Protein AF-A0A8J8FN90-F1 (afdb_monomer_lite)

Sequence (187 aa):
MKQVISSLKICWDVHDNWTELLAGTRLVLDLMSEERRDNIDRTNLLRLTLVSASQMTEVMFFKQLNNCAEKHSQPVKSLLAYDLEKRISFNDARKKWPEILTGKAFDLGAEPFQSMTKLSALRNEAVHHSAKCPKSDLGESALYTSIESSRAIYEHFNPDGWKSSQYRKFVKKYNAKSSTLLRKIEN

Radius of gyration: 18.66 Å; chains: 1; bounding box: 42×29×71 Å

Secondary structure (DSSP, 8-state):
---------------SHHHHHHHHHHHHHHHHHS---S---HHHHHHHHHHHHHHHHHHHHHHHHHHHHTTS-HHHHHHHHHHHHTT--HHHHHHHHHHHHHS----TTSTTHHHHHHHHHHHHHHHSTTPPPPSS--HHHHHHHHHHHHHHHHHHH-TTTGGG-THHHHHHHS--S----GGGS--

Foldseek 3Di:
DDDDDDDDPPDPPDPDPLLVLLQVLLVLVVVLVDPDPDPDPNLLSLLSLLQSLLVSLVVLQVVLLQVLQVPDDPVSVVVVVVCVVVVPDSVRCLQPRLCVRQVDHDPCVDPPNVLSVVSVVSNVLSPDPPRDRDPDPCNLQSSLSSVRSSQSSNVSSDVVGPVPDPCVVSCVVRPRPDNHRSVPDDD

Structure (mmCIF, N/CA/C/O backbone):
data_AF-A0A8J8FN90-F1
#
_entry.id   AF-A0A8J8FN90-F1
#
loop_
_atom_site.group_PDB
_atom_site.id
_atom_site.type_symbol
_atom_site.label_atom_id
_atom_site.label_alt_id
_atom_site.label_comp_id
_atom_site.label_asym_id
_atom_site.label_entity_id
_atom_site.label_seq_id
_atom_site.pdbx_PDB_ins_code
_atom_site.Cartn_x
_atom_site.Cartn_y
_atom_site.Cartn_z
_atom_site.occupancy
_atom_site.B_iso_or_equiv
_atom_site.auth_seq_id
_atom_site.auth_comp_id
_atom_site.auth_asym_id
_atom_site.auth_atom_id
_atom_site.pdbx_PDB_model_num
ATOM 1 N N . MET A 1 1 ? -18.550 14.585 -49.476 1.00 40.09 1 MET A N 1
ATOM 2 C CA . MET A 1 1 ? -17.532 14.340 -48.428 1.00 40.09 1 MET A CA 1
ATOM 3 C C . MET A 1 1 ? -18.245 14.048 -47.119 1.00 40.09 1 MET A C 1
ATOM 5 O O . MET A 1 1 ? -19.032 14.879 -46.692 1.00 40.09 1 MET A O 1
ATOM 9 N N . LYS A 1 2 ? -18.040 12.868 -46.518 1.00 40.66 2 LYS A N 1
ATOM 10 C CA . LYS A 1 2 ? -18.560 12.559 -45.176 1.00 40.66 2 LYS A CA 1
ATOM 11 C C . LYS A 1 2 ? -17.585 13.122 -44.147 1.00 40.66 2 LYS A C 1
ATOM 13 O O . LYS A 1 2 ? -16.430 12.709 -44.114 1.00 40.66 2 LYS A O 1
ATOM 18 N N . GLN A 1 3 ? -18.044 14.074 -43.348 1.00 39.56 3 GLN A N 1
ATOM 19 C CA . GLN A 1 3 ? -17.271 14.631 -42.248 1.00 39.56 3 GLN A CA 1
ATOM 20 C C . GLN A 1 3 ? -17.234 13.584 -41.127 1.00 39.56 3 GLN A C 1
ATOM 22 O O . GLN A 1 3 ? -18.264 13.257 -40.539 1.00 39.56 3 GLN A O 1
ATOM 27 N N . VAL A 1 4 ? -16.065 12.991 -40.887 1.00 42.69 4 VAL A N 1
ATOM 28 C CA . VAL A 1 4 ? -15.857 12.070 -39.765 1.00 42.69 4 VAL A CA 1
ATOM 29 C C . VAL A 1 4 ? -15.616 12.920 -38.525 1.00 42.69 4 VAL A C 1
ATOM 31 O O . VAL A 1 4 ? -14.551 13.510 -38.365 1.00 42.69 4 VAL A O 1
ATOM 34 N N . ILE A 1 5 ? -16.623 13.015 -37.659 1.00 49.56 5 ILE A N 1
ATOM 35 C CA . ILE A 1 5 ? -16.493 13.655 -36.350 1.00 49.56 5 ILE A CA 1
ATOM 36 C C . ILE A 1 5 ? -16.012 12.580 -35.376 1.00 49.56 5 ILE A C 1
ATOM 38 O O . ILE A 1 5 ? -16.793 11.751 -34.916 1.00 49.56 5 ILE A O 1
ATOM 42 N N . SER A 1 6 ? -14.713 12.572 -35.082 1.00 46.38 6 SER A N 1
ATOM 43 C CA . SER A 1 6 ? -14.163 11.780 -33.981 1.00 46.38 6 SER A CA 1
ATOM 44 C C . SER A 1 6 ? -14.185 12.628 -32.714 1.00 46.38 6 SER A C 1
ATOM 46 O O . SER A 1 6 ? -13.358 13.522 -32.543 1.00 46.38 6 SER A O 1
ATOM 48 N N . SER A 1 7 ? -15.139 12.372 -31.821 1.00 43.94 7 SER A N 1
ATOM 49 C CA . SER A 1 7 ? -15.149 12.985 -30.494 1.00 43.94 7 SER A CA 1
ATOM 50 C C . SER A 1 7 ? -14.225 12.202 -29.558 1.00 43.94 7 SER A C 1
ATOM 52 O O . SER A 1 7 ? -14.563 11.099 -29.123 1.00 43.94 7 SER A O 1
ATOM 54 N N . LEU A 1 8 ? -13.066 12.771 -29.223 1.00 37.03 8 LEU A N 1
ATOM 55 C CA . LEU A 1 8 ? -12.192 12.240 -28.180 1.00 37.03 8 LEU A CA 1
ATOM 56 C C . LEU A 1 8 ? -12.769 12.628 -26.810 1.00 37.03 8 LEU A C 1
ATOM 58 O O . LEU A 1 8 ? -12.633 13.765 -26.363 1.00 37.03 8 LEU A O 1
ATOM 62 N N . LYS A 1 9 ? -13.441 11.692 -26.139 1.00 38.78 9 LYS A N 1
ATOM 63 C CA . LYS A 1 9 ? -13.955 11.904 -24.781 1.00 38.78 9 LYS A CA 1
ATOM 64 C C . LYS A 1 9 ? -12.862 11.529 -23.775 1.00 38.78 9 LYS A C 1
ATOM 66 O O . LYS A 1 9 ? -12.783 10.383 -23.339 1.00 38.78 9 LYS A O 1
ATOM 71 N N . ILE A 1 10 ? -11.995 12.482 -23.430 1.00 44.34 10 ILE A N 1
ATOM 72 C CA . ILE A 1 10 ? -11.054 12.322 -22.311 1.00 44.34 10 ILE A CA 1
ATOM 73 C C . ILE A 1 10 ? -11.879 12.409 -21.024 1.00 44.34 10 ILE A C 1
ATOM 75 O O . ILE A 1 10 ? -12.236 13.492 -20.572 1.00 44.34 10 ILE A O 1
ATOM 79 N N . CYS A 1 11 ? -12.248 11.256 -20.472 1.00 45.00 11 CYS A N 1
ATOM 80 C CA . CYS A 1 11 ? -12.903 11.173 -19.174 1.00 45.00 11 CYS A CA 1
ATOM 81 C C . CYS A 1 11 ? -11.853 10.766 -18.143 1.00 45.00 11 CYS A C 1
ATOM 83 O O . CYS A 1 11 ? -11.338 9.645 -18.187 1.00 45.00 11 CYS A O 1
ATOM 85 N N . TRP A 1 12 ? -11.540 11.669 -17.218 1.00 48.31 12 TRP A N 1
ATOM 86 C CA . TRP A 1 12 ? -10.781 11.336 -16.020 1.00 48.31 12 TRP A CA 1
ATOM 87 C C . TRP A 1 12 ? -11.696 10.508 -15.113 1.00 48.31 12 TRP A C 1
ATOM 89 O O . TRP A 1 12 ? -12.446 11.041 -14.306 1.00 48.31 12 TRP A O 1
ATOM 99 N N . ASP A 1 13 ? -11.699 9.188 -15.299 1.00 59.44 13 ASP A N 1
ATOM 100 C CA . ASP A 1 13 ? -12.324 8.240 -14.366 1.00 59.44 13 ASP A CA 1
ATOM 101 C C . ASP A 1 13 ? -11.374 8.114 -13.158 1.00 59.44 13 ASP A C 1
ATOM 103 O O . ASP A 1 13 ? -10.719 7.096 -12.965 1.00 59.44 13 ASP A O 1
ATOM 107 N N . VAL A 1 14 ? -11.186 9.215 -12.423 1.00 61.31 14 VAL A N 1
ATOM 108 C CA . VAL A 1 14 ? -10.405 9.276 -11.182 1.00 61.31 14 VAL A CA 1
ATOM 109 C C . VAL A 1 14 ? -11.414 9.342 -10.049 1.00 61.31 14 VAL A C 1
ATOM 111 O O . VAL A 1 14 ? -12.188 10.289 -9.945 1.00 61.31 14 VAL A O 1
ATOM 114 N N . HIS A 1 15 ? -11.459 8.288 -9.241 1.00 75.69 15 HIS A N 1
ATOM 115 C CA . HIS A 1 15 ? -12.395 8.184 -8.128 1.00 75.69 15 HIS A CA 1
ATOM 116 C C . HIS A 1 15 ? -11.840 8.841 -6.858 1.00 75.69 15 HIS A C 1
ATOM 118 O O . HIS A 1 15 ? -12.572 9.490 -6.118 1.00 75.69 15 HIS A O 1
ATOM 124 N N . ASP A 1 16 ? -10.547 8.655 -6.605 1.00 90.31 16 ASP A N 1
ATOM 125 C CA . ASP A 1 16 ? -9.801 9.224 -5.486 1.00 90.31 16 ASP A CA 1
ATOM 126 C C . ASP A 1 16 ? -8.284 9.218 -5.754 1.00 90.31 16 ASP A C 1
ATOM 128 O O . ASP A 1 16 ? -7.811 8.664 -6.753 1.00 90.31 16 ASP A O 1
ATOM 132 N N . ASN A 1 17 ? -7.519 9.757 -4.801 1.00 93.06 17 ASN A N 1
ATOM 133 C CA . ASN A 1 17 ? -6.054 9.804 -4.839 1.00 93.06 17 ASN A CA 1
ATOM 134 C C . ASN A 1 17 ? -5.410 8.420 -5.046 1.00 93.06 17 ASN A C 1
ATOM 136 O O . ASN A 1 17 ? -4.346 8.317 -5.651 1.00 93.06 17 ASN A O 1
ATOM 140 N N . TRP A 1 18 ? -6.027 7.338 -4.554 1.00 96.19 18 TRP A N 1
ATOM 141 C CA . TRP A 1 18 ? -5.492 5.991 -4.753 1.00 96.19 18 TRP A CA 1
ATOM 142 C C . TRP A 1 18 ? -5.612 5.556 -6.216 1.00 96.19 18 TRP A C 1
ATOM 144 O O . TRP A 1 18 ? -4.654 5.047 -6.796 1.00 96.19 18 TRP A O 1
ATOM 154 N N . THR A 1 19 ? -6.771 5.787 -6.838 1.00 94.75 19 THR A N 1
ATOM 155 C CA . THR A 1 19 ? -6.985 5.484 -8.261 1.00 94.75 19 THR A CA 1
ATOM 156 C C . THR A 1 19 ? -6.157 6.369 -9.187 1.00 94.75 19 THR A C 1
ATOM 158 O O . THR A 1 19 ? -5.728 5.898 -10.239 1.00 94.75 19 THR A O 1
ATOM 161 N N . GLU A 1 20 ? -5.884 7.611 -8.784 1.00 94.06 20 GLU A N 1
ATOM 162 C CA . GLU A 1 20 ? -4.969 8.504 -9.495 1.00 94.06 20 GLU A CA 1
ATOM 163 C C . GLU A 1 20 ? -3.541 7.955 -9.478 1.00 94.06 20 GLU A C 1
ATOM 165 O O . GLU A 1 20 ? -2.928 7.802 -10.534 1.00 94.06 20 GLU A O 1
ATOM 170 N N . LEU A 1 21 ? -3.042 7.561 -8.302 1.00 95.94 21 LEU A N 1
ATOM 171 C CA . LEU A 1 21 ? -1.725 6.943 -8.175 1.00 95.94 21 LEU A CA 1
ATOM 172 C C . LEU A 1 21 ? -1.635 5.622 -8.949 1.00 95.94 21 LEU A C 1
ATOM 174 O O . LEU A 1 21 ? -0.612 5.359 -9.576 1.00 95.94 21 LEU A O 1
ATOM 178 N N . LEU A 1 22 ? -2.697 4.811 -8.958 1.00 96.75 22 LEU A N 1
ATOM 179 C CA . LEU A 1 22 ? -2.766 3.582 -9.752 1.00 96.75 22 LEU A CA 1
ATOM 180 C C . LEU A 1 22 ? -2.608 3.874 -11.253 1.00 96.75 22 LEU A C 1
ATOM 182 O O . LEU A 1 22 ? -1.751 3.286 -11.915 1.00 96.75 22 LEU A O 1
ATOM 186 N N . ALA A 1 23 ? -3.423 4.784 -11.790 1.00 95.19 23 ALA A N 1
ATOM 187 C CA . ALA A 1 23 ? -3.383 5.150 -13.203 1.00 95.19 23 ALA A CA 1
ATOM 188 C C . ALA A 1 23 ? -2.049 5.814 -13.583 1.00 95.19 23 ALA A C 1
ATOM 190 O O . ALA A 1 23 ? -1.465 5.476 -14.612 1.00 95.19 23 ALA A O 1
ATOM 191 N N . GLY A 1 24 ? -1.542 6.710 -12.732 1.00 94.31 24 GLY A N 1
ATOM 192 C CA . GLY A 1 24 ? -0.263 7.392 -12.917 1.00 94.31 24 GLY A CA 1
ATOM 193 C C . GLY A 1 24 ? 0.922 6.428 -12.905 1.00 94.31 24 GLY A C 1
ATOM 194 O O . GLY A 1 24 ? 1.765 6.484 -13.795 1.00 94.31 24 GLY A O 1
ATOM 195 N N . THR A 1 25 ? 0.959 5.485 -11.961 1.00 95.88 25 THR A N 1
ATOM 196 C CA . THR A 1 25 ? 2.033 4.478 -11.884 1.00 95.88 25 THR A CA 1
ATOM 197 C C . THR A 1 25 ? 2.038 3.578 -13.121 1.00 95.88 25 THR A C 1
ATOM 199 O O . THR A 1 25 ? 3.097 3.308 -13.684 1.00 95.88 25 THR A O 1
ATOM 202 N N . ARG A 1 26 ? 0.859 3.156 -13.599 1.00 95.19 26 ARG A N 1
ATOM 203 C CA . ARG A 1 26 ? 0.723 2.392 -14.850 1.00 95.19 26 ARG A CA 1
ATOM 204 C C . ARG A 1 26 ? 1.235 3.181 -16.059 1.00 95.19 26 ARG A C 1
ATOM 206 O O . ARG A 1 26 ? 1.993 2.632 -16.852 1.00 95.19 26 ARG A O 1
ATOM 213 N N . LEU A 1 27 ? 0.875 4.464 -16.164 1.00 92.94 27 LEU A N 1
ATOM 214 C CA . LEU A 1 27 ? 1.351 5.348 -17.232 1.00 92.94 27 LEU A CA 1
ATOM 215 C C . LEU A 1 27 ? 2.881 5.459 -17.237 1.00 92.94 27 LEU A C 1
ATOM 217 O O . LEU A 1 27 ? 3.489 5.323 -18.293 1.00 92.94 27 LEU A O 1
ATOM 221 N N . VAL A 1 28 ? 3.508 5.661 -16.074 1.00 92.25 28 VAL A N 1
ATOM 222 C CA . VAL A 1 28 ? 4.976 5.722 -15.953 1.00 92.25 28 VAL A CA 1
ATOM 223 C C . VAL A 1 28 ? 5.621 4.427 -16.450 1.00 92.25 28 VAL A C 1
ATOM 225 O O . VAL A 1 28 ? 6.589 4.478 -17.206 1.00 92.25 28 VAL A O 1
ATOM 228 N N . LEU A 1 29 ? 5.062 3.271 -16.087 1.00 91.56 29 LEU A N 1
ATOM 229 C CA . LEU A 1 29 ? 5.566 1.979 -16.550 1.00 91.56 29 LEU A CA 1
ATOM 230 C C . LEU A 1 29 ? 5.396 1.773 -18.056 1.00 91.56 29 LEU A C 1
ATOM 232 O O . LEU A 1 29 ? 6.272 1.205 -18.704 1.00 91.56 29 LEU A O 1
ATOM 236 N N . ASP A 1 30 ? 4.288 2.236 -18.631 1.00 90.12 30 ASP A N 1
ATOM 237 C CA . ASP A 1 30 ? 4.090 2.163 -20.077 1.00 90.12 30 ASP A CA 1
ATOM 238 C C . ASP A 1 30 ? 5.081 3.073 -20.816 1.00 90.12 30 ASP A C 1
ATOM 240 O O . ASP A 1 30 ? 5.734 2.608 -21.751 1.00 90.12 30 ASP A O 1
ATOM 244 N N . LEU A 1 31 ? 5.327 4.291 -20.317 1.00 87.12 31 LEU A N 1
ATOM 245 C CA . LEU A 1 31 ? 6.371 5.187 -20.836 1.00 87.12 31 LEU A CA 1
ATOM 246 C C . LEU A 1 31 ? 7.774 4.568 -20.755 1.00 87.12 31 LEU A C 1
ATOM 248 O O . LEU A 1 31 ? 8.568 4.745 -21.671 1.00 87.12 31 LEU A O 1
ATOM 252 N N . MET A 1 32 ? 8.081 3.813 -19.695 1.00 84.06 32 MET A N 1
ATOM 253 C CA . MET A 1 32 ? 9.353 3.085 -19.581 1.00 84.06 32 MET A CA 1
ATOM 254 C C . MET A 1 32 ? 9.499 1.961 -20.611 1.00 84.06 32 MET A C 1
ATOM 256 O O . MET A 1 32 ? 10.630 1.592 -20.942 1.00 84.06 32 MET A O 1
ATOM 260 N N . SER A 1 33 ? 8.385 1.380 -21.064 1.00 79.62 33 SER A N 1
ATOM 261 C CA . SER A 1 33 ? 8.363 0.281 -22.034 1.00 79.62 33 SER A CA 1
ATOM 262 C C . SER A 1 33 ? 8.387 0.750 -23.491 1.00 79.62 33 SER A C 1
ATOM 264 O O . SER A 1 33 ? 8.816 -0.005 -24.360 1.00 79.62 33 SER A O 1
ATOM 266 N N . GLU A 1 34 ? 7.971 1.989 -23.765 1.00 77.62 34 GLU A N 1
ATOM 267 C CA . GLU A 1 34 ? 8.049 2.577 -25.101 1.00 77.62 34 GLU A CA 1
ATOM 268 C C . GLU A 1 34 ? 9.509 2.911 -25.462 1.00 77.62 34 GLU A C 1
ATOM 270 O O . GLU A 1 34 ? 10.189 3.651 -24.757 1.00 77.62 34 GLU A O 1
ATOM 275 N N . GLU A 1 35 ? 10.001 2.407 -26.599 1.00 57.69 35 GLU A N 1
ATOM 276 C CA . GLU A 1 35 ? 11.351 2.681 -27.131 1.00 57.69 35 GLU A CA 1
ATOM 277 C C . GLU A 1 35 ? 11.515 4.118 -27.685 1.00 57.69 35 GLU A C 1
ATOM 279 O O . GLU A 1 35 ? 12.197 4.347 -28.690 1.00 57.69 35 GLU A O 1
ATOM 284 N N . ARG A 1 36 ? 10.858 5.122 -27.092 1.00 55.12 36 ARG A N 1
ATOM 285 C CA . ARG A 1 36 ? 10.936 6.497 -27.601 1.00 55.12 36 ARG A CA 1
ATOM 286 C C . ARG A 1 36 ? 12.268 7.147 -27.235 1.00 55.12 36 ARG A C 1
ATOM 288 O O . ARG A 1 36 ? 12.713 7.119 -26.095 1.00 55.12 36 ARG A O 1
ATOM 295 N N . ARG A 1 37 ? 12.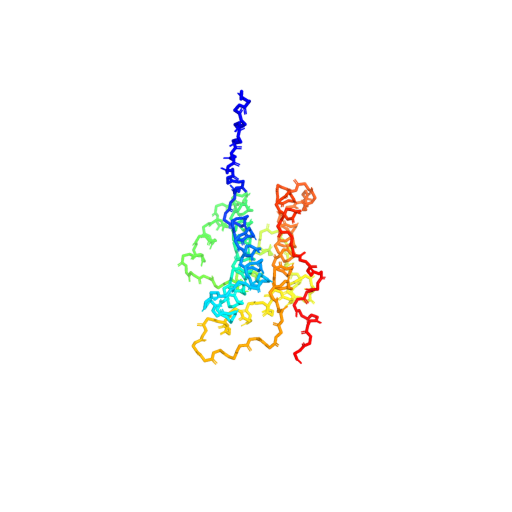871 7.764 -28.255 1.00 46.56 37 ARG A N 1
ATOM 296 C CA . ARG A 1 37 ? 14.215 8.369 -28.320 1.00 46.56 37 ARG A CA 1
ATOM 297 C C . ARG A 1 37 ? 14.417 9.643 -27.479 1.00 46.56 37 ARG A C 1
ATOM 299 O O . ARG A 1 37 ? 15.359 10.380 -27.753 1.00 46.56 37 ARG A O 1
ATOM 306 N N . ASP A 1 38 ? 13.576 9.909 -26.484 1.00 53.34 38 ASP A N 1
ATOM 307 C CA . ASP A 1 38 ? 13.701 11.102 -25.645 1.00 53.34 38 ASP A CA 1
ATOM 308 C C . ASP A 1 38 ? 14.387 10.763 -24.316 1.00 53.34 38 ASP A C 1
ATOM 310 O O . ASP A 1 38 ? 14.086 9.758 -23.680 1.00 53.34 38 ASP A O 1
ATOM 314 N N . ASN A 1 39 ? 15.325 11.627 -23.917 1.00 57.22 39 ASN A N 1
ATOM 315 C CA . ASN A 1 39 ? 16.309 11.514 -22.826 1.00 57.22 39 ASN A CA 1
ATOM 316 C C . ASN A 1 39 ? 15.759 11.312 -21.393 1.00 57.22 39 ASN A C 1
ATOM 318 O O . ASN A 1 39 ? 16.447 11.639 -20.423 1.00 57.22 39 ASN A O 1
ATOM 322 N N . ILE A 1 40 ? 14.533 10.823 -21.200 1.00 66.69 40 ILE A N 1
ATOM 323 C CA . ILE A 1 40 ? 14.038 10.545 -19.853 1.00 66.69 40 ILE A CA 1
ATOM 324 C C . ILE A 1 40 ? 14.757 9.304 -19.323 1.00 66.69 40 ILE A C 1
ATOM 326 O O . ILE A 1 40 ? 14.539 8.183 -19.778 1.00 66.69 40 ILE A O 1
ATOM 330 N N . ASP A 1 41 ? 15.625 9.520 -18.337 1.00 78.38 41 ASP A N 1
ATOM 331 C CA . ASP A 1 41 ? 16.373 8.455 -17.681 1.00 78.38 41 ASP A CA 1
ATOM 332 C C . ASP A 1 41 ? 15.410 7.413 -17.086 1.00 78.38 41 ASP A C 1
ATOM 334 O O . ASP A 1 41 ? 14.639 7.703 -16.162 1.00 78.38 41 ASP A O 1
ATOM 338 N N . ARG A 1 42 ? 15.476 6.179 -17.604 1.00 79.94 42 ARG A N 1
ATOM 339 C CA . ARG A 1 42 ? 14.701 5.023 -17.117 1.00 79.94 42 ARG A CA 1
ATOM 340 C C . ARG A 1 42 ? 14.864 4.820 -15.612 1.00 79.94 42 ARG A C 1
ATOM 342 O O . ARG A 1 42 ? 13.922 4.388 -14.953 1.00 79.94 42 ARG A O 1
ATOM 349 N N . THR A 1 43 ? 16.016 5.187 -15.056 1.00 81.75 43 THR A N 1
ATOM 350 C CA . THR A 1 43 ? 16.280 5.171 -13.614 1.00 81.75 43 THR A CA 1
ATOM 351 C C . THR A 1 43 ? 15.329 6.090 -12.859 1.00 81.75 43 THR A C 1
ATOM 353 O O . THR A 1 43 ? 14.777 5.699 -11.832 1.00 81.75 43 THR A O 1
ATOM 356 N N . ASN A 1 44 ? 15.100 7.305 -13.360 1.00 85.44 44 ASN A N 1
ATOM 357 C CA . ASN A 1 44 ? 14.210 8.269 -12.717 1.00 85.44 44 ASN A CA 1
ATOM 358 C C . ASN A 1 44 ? 12.748 7.827 -12.811 1.00 85.44 44 ASN A C 1
ATOM 360 O O . ASN A 1 44 ? 12.015 7.952 -11.832 1.00 85.44 44 ASN A O 1
ATOM 364 N N . LEU A 1 45 ? 12.341 7.240 -13.941 1.00 88.19 45 LEU A N 1
ATOM 365 C CA . LEU A 1 45 ? 11.002 6.661 -14.087 1.00 88.19 45 LEU A CA 1
ATOM 366 C C . LEU A 1 45 ? 10.791 5.456 -13.159 1.00 88.19 45 LEU A C 1
ATOM 368 O O . LEU A 1 45 ? 9.736 5.336 -12.533 1.00 88.19 45 LEU A O 1
ATOM 372 N N . LEU A 1 46 ? 11.803 4.601 -12.989 1.00 88.75 46 LEU A N 1
ATOM 373 C CA . LEU A 1 46 ? 11.739 3.490 -12.042 1.00 88.75 46 LEU A CA 1
ATOM 374 C C . LEU A 1 46 ? 11.657 3.989 -10.593 1.00 88.75 46 LEU A C 1
ATOM 376 O O . LEU A 1 46 ? 10.835 3.498 -9.820 1.00 88.75 46 LEU A O 1
ATOM 380 N N . ARG A 1 47 ? 12.458 4.996 -10.220 1.00 89.19 47 ARG A N 1
ATOM 381 C CA . ARG A 1 47 ? 12.378 5.636 -8.896 1.00 89.19 47 ARG A CA 1
ATOM 382 C C . ARG A 1 47 ? 10.991 6.222 -8.646 1.00 89.19 47 ARG A C 1
ATOM 384 O O . ARG A 1 47 ? 10.414 5.963 -7.593 1.00 89.19 47 ARG A O 1
ATOM 391 N N . LEU A 1 48 ? 10.438 6.944 -9.622 1.00 91.94 48 LEU A N 1
ATOM 392 C CA . LEU A 1 48 ? 9.082 7.483 -9.545 1.00 91.94 48 LEU A CA 1
ATOM 393 C C . LEU A 1 48 ? 8.055 6.361 -9.359 1.00 91.94 48 LEU A C 1
ATOM 395 O O . LEU A 1 48 ? 7.227 6.449 -8.461 1.00 91.94 48 LEU A O 1
ATOM 399 N N . THR A 1 49 ? 8.167 5.272 -10.121 1.00 93.50 49 THR A N 1
ATOM 400 C CA . THR A 1 49 ? 7.297 4.093 -9.978 1.00 93.50 49 THR A CA 1
ATOM 401 C C . THR A 1 49 ? 7.346 3.523 -8.560 1.00 93.50 49 THR A C 1
ATOM 403 O O . THR A 1 49 ? 6.299 3.270 -7.969 1.00 93.50 49 THR A O 1
ATOM 406 N N . LEU A 1 50 ? 8.539 3.334 -7.987 1.00 93.94 50 LEU A N 1
ATOM 407 C CA . LEU A 1 50 ? 8.702 2.801 -6.628 1.00 93.94 50 LEU A CA 1
ATOM 408 C C . LEU A 1 50 ? 8.086 3.726 -5.572 1.00 93.94 50 LEU A C 1
ATOM 410 O O . LEU A 1 50 ? 7.405 3.255 -4.657 1.00 93.94 50 LEU A O 1
ATOM 414 N N . VAL A 1 51 ? 8.296 5.037 -5.711 1.00 94.81 51 VAL A N 1
ATOM 415 C CA . VAL A 1 51 ? 7.717 6.048 -4.818 1.00 94.81 51 VAL A CA 1
ATOM 416 C C . VAL A 1 51 ? 6.193 6.038 -4.919 1.00 94.81 51 VAL A C 1
ATOM 418 O O . VAL A 1 51 ? 5.522 5.891 -3.896 1.00 94.81 51 VAL A O 1
ATOM 421 N N . SER A 1 52 ? 5.643 6.117 -6.132 1.00 96.31 52 SER A N 1
ATOM 422 C CA . SER A 1 52 ? 4.198 6.120 -6.366 1.00 96.31 52 SER A CA 1
ATOM 423 C C . SER A 1 52 ? 3.543 4.828 -5.878 1.00 96.31 52 SER A C 1
ATOM 425 O O . SER A 1 52 ? 2.551 4.889 -5.154 1.00 96.31 52 SER A O 1
ATOM 427 N N . ALA A 1 53 ? 4.131 3.664 -6.167 1.00 96.88 53 ALA A N 1
ATOM 428 C CA . ALA A 1 53 ? 3.632 2.376 -5.692 1.00 96.88 53 ALA A CA 1
ATOM 429 C C . ALA A 1 53 ? 3.639 2.281 -4.156 1.00 96.88 53 ALA A C 1
ATOM 431 O O . ALA A 1 53 ? 2.667 1.810 -3.565 1.00 96.88 53 ALA A O 1
ATOM 432 N N . SER A 1 54 ? 4.695 2.757 -3.485 1.00 96.56 54 SER A N 1
ATOM 433 C CA . SER A 1 54 ? 4.721 2.823 -2.017 1.00 96.56 54 SER A CA 1
ATOM 434 C C . SER A 1 54 ? 3.611 3.739 -1.496 1.00 96.56 54 SER A C 1
ATOM 436 O O . SER A 1 54 ? 2.852 3.347 -0.609 1.00 96.56 54 SER A O 1
ATOM 438 N N . GLN A 1 55 ? 3.467 4.931 -2.076 1.00 96.31 55 GLN A N 1
ATOM 439 C CA . GLN A 1 55 ? 2.473 5.916 -1.657 1.00 96.31 55 GLN A CA 1
ATOM 440 C C . GLN A 1 55 ? 1.032 5.427 -1.858 1.00 96.31 55 GLN A C 1
ATOM 442 O O . GLN A 1 55 ? 0.174 5.732 -1.033 1.00 96.31 55 GLN A O 1
ATOM 447 N N . MET A 1 56 ? 0.757 4.603 -2.876 1.00 97.56 56 MET A N 1
ATOM 448 C CA . MET A 1 56 ? -0.551 3.950 -3.039 1.00 97.56 56 MET A CA 1
ATOM 449 C C . MET A 1 56 ? -0.951 3.164 -1.787 1.00 97.56 56 MET A C 1
ATOM 451 O O . MET A 1 56 ? -2.084 3.277 -1.322 1.00 97.56 56 MET A O 1
ATOM 455 N N . THR A 1 57 ? -0.028 2.386 -1.215 1.00 97.62 57 THR A N 1
ATOM 456 C CA . THR A 1 57 ? -0.326 1.583 -0.018 1.00 97.62 57 THR A CA 1
ATOM 457 C C . THR A 1 57 ? -0.628 2.459 1.198 1.00 97.62 57 THR A C 1
ATOM 459 O O . THR A 1 57 ? -1.568 2.173 1.941 1.00 97.62 57 THR A O 1
ATOM 462 N N . GLU A 1 58 ? 0.094 3.572 1.354 1.00 96.94 58 GLU A N 1
ATOM 463 C CA . GLU A 1 58 ? -0.129 4.543 2.428 1.00 96.94 58 GLU A CA 1
ATOM 464 C C . GLU A 1 58 ? -1.474 5.253 2.279 1.00 96.94 58 GLU A C 1
ATOM 466 O O . GLU A 1 58 ? -2.244 5.327 3.235 1.00 96.94 58 GLU A O 1
ATOM 471 N N . VAL A 1 59 ? -1.796 5.724 1.070 1.00 96.94 59 VAL A N 1
ATOM 472 C CA . VAL A 1 59 ? -3.071 6.391 0.779 1.00 96.94 59 VAL A CA 1
ATOM 473 C C . VAL A 1 59 ? -4.244 5.455 1.047 1.00 96.94 59 VAL A C 1
ATOM 475 O O . VAL A 1 59 ? -5.212 5.874 1.681 1.00 96.94 59 VAL A O 1
ATOM 478 N N . MET A 1 60 ? -4.164 4.187 0.624 1.00 97.62 60 MET A N 1
ATOM 479 C CA . MET A 1 60 ? -5.210 3.212 0.940 1.00 97.62 60 MET A CA 1
ATOM 480 C C . MET A 1 60 ? -5.343 3.030 2.452 1.00 97.62 60 MET A C 1
ATOM 482 O O . MET A 1 60 ? -6.452 3.098 2.975 1.00 97.62 60 MET A O 1
ATOM 486 N N . PHE A 1 61 ? -4.227 2.834 3.156 1.00 97.88 61 PHE A N 1
ATOM 487 C CA . PHE A 1 61 ? -4.227 2.641 4.602 1.00 97.88 61 PHE A CA 1
ATOM 488 C C . PHE A 1 61 ? -4.861 3.810 5.345 1.00 97.88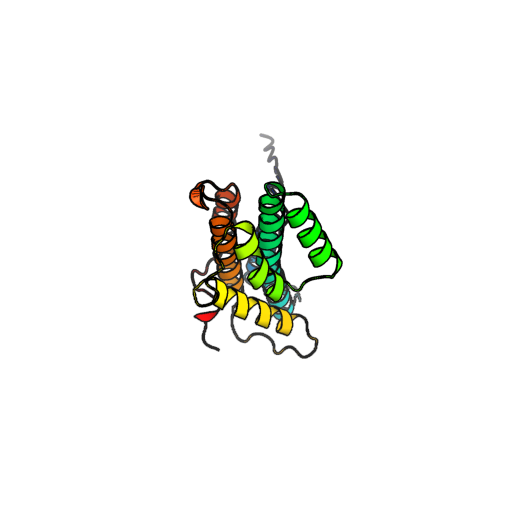 61 PHE A C 1
ATOM 490 O O . PHE A 1 61 ? -5.838 3.599 6.056 1.00 97.88 61 PHE A O 1
ATOM 497 N N . PHE A 1 62 ? -4.372 5.035 5.151 1.00 96.25 62 PHE A N 1
ATOM 498 C CA . PHE A 1 62 ? -4.902 6.198 5.861 1.00 96.25 62 PHE A CA 1
ATOM 499 C C . PHE A 1 62 ? -6.347 6.516 5.462 1.00 96.25 62 PHE A C 1
ATOM 501 O O . PHE A 1 62 ? -7.131 6.952 6.304 1.00 96.25 62 PHE A O 1
ATOM 508 N N . LYS A 1 63 ? -6.749 6.224 4.218 1.00 95.19 63 LYS A N 1
ATOM 509 C CA . LYS A 1 63 ? -8.156 6.318 3.816 1.00 95.19 63 LYS A CA 1
ATOM 510 C C . LYS A 1 63 ? -9.032 5.331 4.591 1.00 95.19 63 LYS A C 1
ATOM 512 O O . LYS A 1 63 ? -10.063 5.735 5.124 1.00 95.19 63 LYS A O 1
ATOM 517 N N . GLN A 1 64 ? -8.647 4.055 4.665 1.00 96.06 64 GLN A N 1
ATOM 518 C CA . GLN A 1 64 ? -9.429 3.052 5.398 1.00 96.06 64 GLN A CA 1
ATOM 519 C C . GLN A 1 64 ? -9.424 3.301 6.905 1.00 96.06 64 GLN A C 1
ATOM 521 O O . GLN A 1 64 ? -10.463 3.162 7.545 1.00 96.06 64 GLN A O 1
ATOM 526 N N . LEU A 1 65 ? -8.286 3.732 7.442 1.00 95.25 65 LEU A N 1
ATOM 527 C CA . LEU A 1 65 ? -8.118 4.142 8.828 1.00 95.25 65 LEU A CA 1
ATOM 528 C C . LEU A 1 65 ? -9.137 5.221 9.211 1.00 95.25 65 LEU A C 1
ATOM 530 O O . LEU A 1 65 ? -9.913 5.019 10.140 1.00 95.25 65 LEU A O 1
ATOM 534 N N . ASN A 1 66 ? -9.183 6.323 8.455 1.00 93.81 66 ASN A N 1
ATOM 535 C CA . ASN A 1 66 ? -10.115 7.422 8.707 1.00 93.81 66 ASN A CA 1
ATOM 536 C C . ASN A 1 66 ? -11.574 6.968 8.551 1.00 93.81 66 ASN A C 1
ATOM 538 O O . ASN A 1 66 ? -12.389 7.192 9.441 1.00 93.81 66 ASN A O 1
ATOM 542 N N . ASN A 1 67 ? -11.898 6.258 7.466 1.00 93.44 67 ASN A N 1
ATOM 543 C CA . ASN A 1 67 ? -13.258 5.768 7.219 1.00 93.44 67 ASN A CA 1
ATOM 544 C C . ASN A 1 67 ? -13.764 4.820 8.316 1.00 93.44 67 ASN A C 1
ATOM 546 O O . ASN A 1 67 ? -14.953 4.814 8.638 1.00 93.44 67 ASN A O 1
ATOM 550 N N . CYS A 1 68 ? -12.880 3.975 8.848 1.00 94.25 68 CYS A N 1
ATOM 551 C CA . CYS A 1 68 ? -13.210 3.063 9.929 1.00 94.25 68 CYS A CA 1
ATOM 552 C C . CYS A 1 68 ? -13.363 3.837 11.242 1.00 94.25 68 CYS A C 1
ATOM 554 O O . CYS A 1 68 ? -14.414 3.736 11.870 1.00 94.25 68 CYS A O 1
ATOM 556 N N . ALA A 1 69 ? -12.393 4.689 11.593 1.00 94.56 69 ALA A N 1
ATOM 557 C CA . ALA A 1 69 ? -12.403 5.501 12.810 1.00 94.56 69 ALA A CA 1
ATOM 558 C C . ALA A 1 69 ? -13.643 6.400 12.939 1.00 94.56 69 ALA A C 1
ATOM 560 O O . ALA A 1 69 ? -14.141 6.588 14.048 1.00 94.56 69 ALA A O 1
ATOM 561 N N . GLU A 1 70 ? -14.213 6.882 11.829 1.00 93.25 70 GLU A N 1
ATOM 562 C CA . GLU A 1 70 ? -15.463 7.654 11.849 1.00 93.25 70 GLU A CA 1
ATOM 563 C C . GLU A 1 70 ? -16.660 6.901 12.453 1.00 93.25 70 GLU A C 1
ATOM 565 O O . GLU A 1 70 ? -17.614 7.526 12.923 1.00 93.25 70 GLU A O 1
ATOM 570 N N . LYS A 1 71 ? -16.600 5.569 12.508 1.00 93.06 71 LYS A N 1
ATOM 571 C CA . LYS A 1 71 ? -17.631 4.711 13.104 1.00 93.06 71 LYS A CA 1
ATOM 572 C C . LYS A 1 71 ? -17.387 4.419 14.592 1.00 93.06 71 LYS A C 1
ATOM 574 O O . LYS A 1 71 ? -18.227 3.785 15.223 1.00 93.06 71 LYS A O 1
ATOM 579 N N . HIS A 1 72 ? -16.260 4.862 15.154 1.00 94.75 72 HIS A N 1
ATOM 580 C CA . HIS A 1 72 ? -15.895 4.644 16.557 1.00 94.75 72 HIS A CA 1
ATOM 581 C C . HIS A 1 72 ? -16.295 5.813 17.466 1.00 94.75 72 HIS A C 1
ATOM 583 O O . HIS A 1 72 ? -16.751 6.869 17.025 1.00 94.75 72 HIS A O 1
ATOM 589 N N . SER A 1 73 ? -16.121 5.611 18.773 1.00 95.75 73 SER A N 1
ATOM 590 C CA . SER A 1 73 ? -16.389 6.614 19.802 1.00 95.75 73 SER A CA 1
ATOM 591 C C . SER A 1 73 ? -15.447 7.822 19.704 1.00 95.75 73 SER A C 1
ATOM 593 O O . SER A 1 73 ? -14.316 7.727 19.221 1.00 95.75 73 SER A O 1
ATOM 595 N N . GLN A 1 74 ? -15.898 8.970 20.221 1.00 95.69 74 GLN A N 1
ATOM 596 C CA . GLN A 1 74 ? -15.132 10.220 20.190 1.00 95.69 74 GLN A CA 1
ATOM 597 C C . GLN A 1 74 ? -13.705 10.106 20.763 1.00 95.69 74 GLN A C 1
ATOM 599 O O . GLN A 1 74 ? -12.796 10.658 20.146 1.00 95.69 74 GLN A O 1
ATOM 604 N N . PRO A 1 75 ? -13.445 9.376 21.871 1.00 96.00 75 PRO A N 1
ATOM 605 C CA . PRO A 1 75 ? -12.080 9.199 22.370 1.00 96.00 75 PRO A CA 1
ATOM 606 C C . PRO A 1 75 ? -11.133 8.549 21.354 1.00 96.00 75 PRO A C 1
ATOM 608 O O . PRO A 1 75 ? -9.986 8.975 21.233 1.00 96.00 75 PRO A O 1
ATOM 611 N N . VAL A 1 76 ? -11.611 7.559 20.590 1.00 94.88 76 VAL A N 1
ATOM 612 C CA . VAL A 1 76 ? -10.811 6.884 19.555 1.00 94.88 76 VAL A CA 1
ATOM 613 C C . VAL A 1 76 ? -10.499 7.849 18.413 1.00 94.88 76 VAL A C 1
ATOM 615 O O . VAL A 1 76 ? -9.348 7.938 17.989 1.00 94.88 76 VAL A O 1
ATOM 618 N N . LYS A 1 77 ? -11.495 8.626 17.966 1.00 95.38 77 LYS A N 1
ATOM 619 C CA . LYS A 1 77 ? -11.307 9.656 16.932 1.00 95.38 77 LYS A CA 1
ATOM 620 C C . LYS A 1 77 ? -10.286 10.711 17.358 1.00 95.38 77 LYS A C 1
ATOM 622 O O . LYS A 1 77 ? -9.378 11.025 16.594 1.00 95.38 77 LYS A O 1
ATOM 627 N N . SER A 1 78 ? -10.394 11.220 18.587 1.00 94.75 78 SER A N 1
ATOM 628 C CA . SER A 1 78 ? -9.464 12.215 19.132 1.00 94.75 78 SER A CA 1
ATOM 629 C C . SER A 1 78 ? -8.042 11.670 19.265 1.00 94.75 78 SER A C 1
ATOM 631 O O . SER A 1 78 ? -7.087 12.373 18.943 1.00 94.75 78 SER A O 1
ATOM 633 N N . LEU A 1 79 ? -7.887 10.413 19.698 1.00 95.50 79 LEU A N 1
ATOM 634 C CA . LEU A 1 79 ? -6.577 9.765 19.769 1.00 95.50 79 LEU A CA 1
ATOM 635 C C . LEU A 1 79 ? -5.953 9.607 18.376 1.00 95.50 79 LEU A C 1
ATOM 637 O O . LEU A 1 79 ? -4.753 9.823 18.219 1.00 95.50 79 LEU A O 1
ATOM 641 N N . LEU A 1 80 ? -6.759 9.267 17.364 1.00 95.44 80 LEU A N 1
ATOM 642 C CA . LEU A 1 80 ? -6.283 9.166 15.986 1.00 95.44 80 LEU A CA 1
ATOM 643 C C . LEU A 1 80 ? -5.843 10.525 15.454 1.00 95.44 80 LEU A C 1
ATOM 645 O O . LEU A 1 80 ? -4.744 10.641 14.918 1.00 95.44 80 LEU A O 1
ATOM 649 N N . ALA A 1 81 ? -6.668 11.554 15.644 1.00 94.25 81 ALA A N 1
ATOM 650 C CA . ALA A 1 81 ? -6.334 12.914 15.244 1.00 94.25 81 ALA A CA 1
ATOM 651 C C . ALA A 1 81 ? -5.019 13.385 15.887 1.00 94.25 81 ALA A C 1
ATOM 653 O O . ALA A 1 81 ? -4.159 13.918 15.189 1.00 94.25 81 ALA A O 1
ATOM 654 N N . TYR A 1 82 ? -4.825 13.107 17.180 1.00 95.56 82 TYR A N 1
ATOM 655 C CA . TYR A 1 82 ? -3.588 13.422 17.895 1.00 95.56 82 TYR A CA 1
ATOM 656 C C . TYR A 1 82 ? -2.362 12.713 17.296 1.00 95.56 82 TYR A C 1
ATOM 658 O O . TYR A 1 82 ? -1.345 13.353 17.031 1.00 95.56 82 TYR A O 1
ATOM 666 N N . ASP A 1 83 ? -2.444 11.404 17.040 1.00 95.19 83 ASP A N 1
ATOM 667 C CA . ASP A 1 83 ? -1.334 10.650 16.443 1.00 95.19 83 ASP A CA 1
ATOM 668 C C . ASP A 1 83 ? -0.993 11.148 15.027 1.00 95.19 83 ASP A C 1
ATOM 670 O O . ASP A 1 83 ? 0.184 11.245 14.663 1.00 95.19 83 ASP A O 1
ATOM 674 N N . LEU A 1 84 ? -2.010 11.485 14.2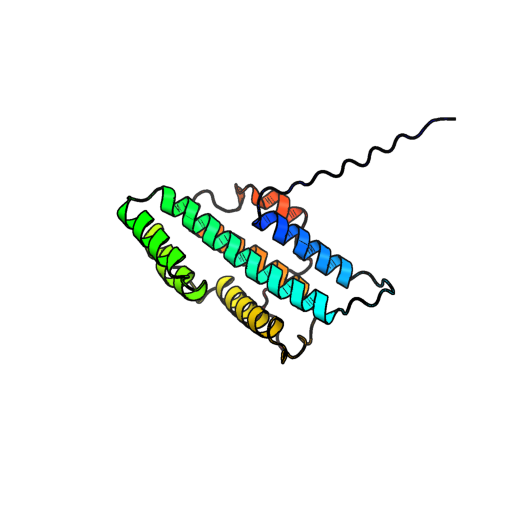27 1.00 92.19 84 LEU A N 1
ATOM 675 C CA . LEU A 1 84 ? -1.830 12.054 12.889 1.00 92.19 84 LEU A CA 1
ATOM 676 C C . LEU A 1 84 ? -1.177 13.442 12.952 1.00 92.19 84 LEU A C 1
ATOM 678 O O . LEU A 1 84 ? -0.245 13.711 12.193 1.00 92.19 84 LEU A O 1
ATOM 682 N N . GLU A 1 85 ? -1.595 14.297 13.888 1.00 93.88 85 GLU A N 1
ATOM 683 C CA . GLU A 1 85 ? -0.989 15.614 14.125 1.00 93.88 85 GLU A CA 1
ATOM 684 C C . GLU A 1 85 ? 0.481 15.491 14.558 1.00 93.88 85 GLU A C 1
ATOM 686 O O . GLU A 1 85 ? 1.346 16.243 14.101 1.00 93.88 85 GLU A O 1
ATOM 691 N N . LYS A 1 86 ? 0.801 14.472 15.365 1.00 94.88 86 LYS A N 1
ATOM 692 C CA . LYS A 1 86 ? 2.175 14.118 15.752 1.00 94.88 86 LYS A CA 1
ATOM 693 C C . LYS A 1 86 ? 2.982 13.437 14.645 1.00 94.88 86 LYS A C 1
ATOM 695 O O . LYS A 1 86 ? 4.133 13.079 14.888 1.00 94.88 86 LYS A O 1
ATOM 700 N N . ARG A 1 87 ? 2.433 13.312 13.433 1.00 91.12 87 ARG A N 1
ATOM 701 C CA . ARG A 1 87 ? 3.087 12.704 12.265 1.00 91.12 87 ARG A CA 1
ATOM 702 C C . ARG A 1 87 ? 3.542 11.270 12.535 1.00 91.12 87 ARG A C 1
ATOM 704 O O . ARG A 1 87 ? 4.677 10.910 12.218 1.00 91.12 87 ARG A O 1
ATOM 711 N N . ILE A 1 88 ? 2.661 10.456 13.121 1.00 93.94 88 ILE A N 1
ATOM 712 C CA . ILE A 1 88 ? 2.902 9.019 13.281 1.00 93.94 88 ILE A CA 1
ATOM 713 C C . ILE A 1 88 ? 3.409 8.405 11.966 1.00 93.94 88 ILE A C 1
ATOM 715 O O . ILE A 1 88 ? 2.861 8.654 10.889 1.00 93.94 88 ILE A O 1
ATOM 719 N N . SER A 1 89 ? 4.477 7.608 12.044 1.00 92.38 89 SER A N 1
ATOM 720 C CA . SER A 1 89 ? 5.030 6.972 10.851 1.00 92.38 89 SER A CA 1
ATOM 721 C C . SER A 1 89 ? 4.054 5.929 10.302 1.00 92.38 89 SER A C 1
ATOM 723 O O . SER A 1 89 ? 3.328 5.283 11.060 1.00 92.38 89 SER A O 1
ATOM 725 N N . PHE A 1 90 ? 4.065 5.694 8.987 1.00 92.69 90 PHE A N 1
ATOM 726 C CA . PHE A 1 90 ? 3.251 4.634 8.380 1.00 92.69 90 PHE A CA 1
ATOM 727 C C . PHE A 1 90 ? 3.503 3.260 9.029 1.00 92.69 90 PHE A C 1
ATOM 729 O O . PHE A 1 90 ? 2.571 2.490 9.258 1.00 92.69 90 PHE A O 1
ATOM 736 N N . ASN A 1 91 ? 4.762 2.967 9.377 1.00 92.62 91 ASN A N 1
ATOM 737 C CA . ASN A 1 91 ? 5.149 1.713 10.019 1.00 92.62 91 ASN A CA 1
ATOM 738 C C . ASN A 1 91 ? 4.590 1.556 11.434 1.00 92.62 91 ASN A C 1
ATOM 740 O O . ASN A 1 91 ? 4.211 0.445 11.806 1.00 92.62 91 ASN A O 1
ATOM 744 N N . ASP A 1 92 ? 4.533 2.635 12.207 1.00 95.06 92 ASP A N 1
ATOM 745 C CA . ASP A 1 92 ? 3.966 2.600 13.554 1.00 95.06 92 ASP A CA 1
ATOM 746 C C . ASP A 1 92 ? 2.441 2.564 13.482 1.00 95.06 92 ASP A C 1
ATOM 748 O O . ASP A 1 92 ? 1.795 1.767 14.168 1.00 95.06 92 ASP A O 1
ATOM 752 N N . ALA A 1 93 ? 1.861 3.343 12.567 1.00 96.12 93 ALA A N 1
ATOM 753 C CA . ALA A 1 93 ? 0.424 3.407 12.385 1.00 96.12 93 ALA A CA 1
ATOM 754 C C . ALA A 1 93 ? -0.163 2.047 11.979 1.00 96.12 93 ALA A C 1
ATOM 756 O O . ALA A 1 93 ? -1.135 1.600 12.586 1.00 96.12 93 ALA A O 1
ATOM 757 N N . ARG A 1 94 ? 0.460 1.339 11.025 1.00 95.38 94 ARG A N 1
ATOM 758 C CA . ARG A 1 94 ? 0.000 0.011 10.571 1.00 95.38 94 ARG A CA 1
ATOM 759 C C . ARG A 1 94 ? 0.159 -1.104 11.608 1.00 95.38 94 ARG A C 1
ATOM 761 O O . ARG A 1 94 ? -0.432 -2.161 11.431 1.00 95.38 94 ARG A O 1
ATOM 768 N N . LYS A 1 95 ? 0.966 -0.905 12.653 1.00 96.38 95 LYS A N 1
ATOM 769 C CA . LYS A 1 95 ? 1.084 -1.852 13.776 1.00 96.38 95 LYS A CA 1
ATOM 770 C C . LYS A 1 95 ? 0.025 -1.587 14.838 1.00 96.38 95 LYS A C 1
ATOM 772 O O . LYS A 1 95 ? -0.568 -2.524 15.347 1.00 96.38 95 LYS A O 1
ATOM 777 N N . LYS A 1 96 ? -0.199 -0.311 15.155 1.00 95.94 96 LYS A N 1
ATOM 778 C CA . LYS A 1 96 ? -1.058 0.123 16.259 1.00 95.94 96 LYS A CA 1
ATOM 779 C C . LYS A 1 96 ? -2.541 0.123 15.891 1.00 95.94 96 LYS A C 1
ATOM 781 O O . LYS A 1 96 ? -3.370 -0.426 16.605 1.00 95.94 96 LYS A O 1
ATOM 786 N N . TRP A 1 97 ? -2.889 0.794 14.801 1.00 97.44 97 TRP A N 1
ATOM 787 C CA . TRP A 1 97 ? -4.272 1.191 14.559 1.00 97.44 97 TRP A CA 1
ATOM 788 C C . TRP A 1 97 ? -5.219 0.103 14.043 1.00 97.44 97 TRP A C 1
ATOM 790 O O . TRP A 1 97 ? -6.387 0.155 14.429 1.00 97.44 97 TRP A O 1
ATOM 800 N N . PRO A 1 98 ? -4.791 -0.872 13.215 1.00 97.12 98 PRO A N 1
ATOM 801 C CA . PRO A 1 98 ? -5.686 -1.943 12.781 1.00 97.12 98 PRO A CA 1
ATOM 802 C C . PRO A 1 98 ? -6.320 -2.678 13.961 1.00 97.12 98 PRO A C 1
ATOM 804 O O . PRO A 1 98 ? -7.537 -2.790 14.020 1.00 97.12 98 PRO A O 1
ATOM 807 N N . GLU A 1 99 ? -5.518 -3.057 14.959 1.00 96.81 99 GLU A N 1
ATOM 808 C CA . GLU A 1 99 ? -6.008 -3.763 16.144 1.00 96.81 99 GLU A CA 1
ATOM 809 C C . GLU A 1 99 ? -6.969 -2.910 16.980 1.00 96.81 99 GLU A C 1
ATOM 811 O O . GLU A 1 99 ? -8.012 -3.403 17.397 1.00 96.81 99 GLU A O 1
ATOM 816 N N . ILE A 1 100 ? -6.677 -1.617 17.161 1.00 96.19 100 ILE A N 1
ATOM 817 C CA . ILE A 1 100 ? -7.558 -0.695 17.897 1.00 96.19 100 ILE A CA 1
ATOM 818 C C . ILE A 1 100 ? -8.931 -0.561 17.220 1.00 96.19 100 ILE A C 1
ATOM 820 O O . ILE A 1 100 ? -9.948 -0.478 17.908 1.00 96.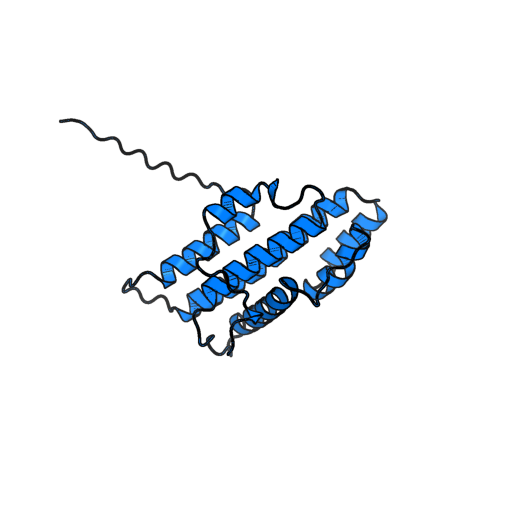19 100 ILE A O 1
ATOM 824 N N . LEU A 1 101 ? -8.970 -0.507 15.886 1.00 95.94 101 LEU A N 1
ATOM 825 C CA . LEU A 1 101 ? -10.201 -0.243 15.136 1.00 95.94 101 LEU A CA 1
ATOM 826 C C . LEU A 1 101 ? -10.997 -1.515 14.821 1.00 95.94 101 LEU A C 1
ATOM 828 O O . LEU A 1 101 ? -12.221 -1.497 14.834 1.00 95.94 101 LEU A O 1
ATOM 832 N N . THR A 1 102 ? -10.333 -2.635 14.543 1.00 95.06 102 THR A N 1
ATOM 833 C CA . THR A 1 102 ? -11.008 -3.867 14.097 1.00 95.06 102 THR A CA 1
ATOM 834 C C . THR A 1 102 ? -10.992 -4.977 15.146 1.00 95.06 102 THR A C 1
ATOM 836 O O . THR A 1 102 ? -11.643 -6.004 14.959 1.00 95.06 102 THR A O 1
ATOM 839 N N . GLY A 1 103 ? -10.240 -4.805 16.239 1.00 95.44 103 GLY A N 1
ATOM 840 C CA . GLY A 1 103 ? -9.952 -5.863 17.209 1.00 95.44 103 GLY A CA 1
ATOM 841 C C . GLY A 1 103 ? -8.960 -6.913 16.697 1.00 95.44 103 GLY A C 1
ATOM 842 O O . GLY A 1 103 ? -8.727 -7.911 17.375 1.00 95.44 103 GLY A O 1
ATOM 843 N N . LYS A 1 104 ? -8.386 -6.728 15.499 1.00 95.94 104 LYS A N 1
ATOM 844 C CA . LYS A 1 104 ? -7.455 -7.670 14.871 1.00 95.94 104 LYS A CA 1
ATOM 845 C C . LYS A 1 104 ? -6.246 -6.934 14.299 1.00 95.94 104 LYS A C 1
ATOM 847 O O . LYS A 1 104 ? -6.385 -6.012 13.507 1.00 95.94 104 LYS A O 1
ATOM 852 N N . ALA A 1 105 ? -5.039 -7.375 14.640 1.00 97.19 105 ALA A N 1
ATOM 853 C CA . ALA A 1 105 ? -3.822 -6.841 14.035 1.00 97.19 105 ALA A CA 1
ATOM 854 C C . ALA A 1 105 ? -3.645 -7.307 12.575 1.00 97.19 105 ALA A C 1
ATOM 856 O O . ALA A 1 105 ? -4.167 -8.346 12.155 1.00 97.19 105 ALA A O 1
ATOM 857 N N . PHE A 1 106 ? -2.860 -6.563 11.791 1.00 97.00 106 PHE A N 1
ATOM 858 C CA . PHE A 1 106 ? -2.340 -7.089 10.528 1.00 97.00 106 PHE A CA 1
ATOM 859 C C . PHE A 1 106 ? -1.359 -8.235 10.787 1.00 97.00 106 PHE A C 1
ATOM 861 O O . PHE A 1 106 ? -0.485 -8.128 11.646 1.00 97.00 106 PHE A O 1
ATOM 868 N N . ASP A 1 107 ? -1.431 -9.287 9.969 1.00 96.00 107 ASP A N 1
ATOM 869 C CA . ASP A 1 107 ? -0.377 -10.299 9.919 1.00 96.00 107 ASP A CA 1
ATOM 870 C C . ASP A 1 107 ? 0.794 -9.787 9.071 1.00 96.00 107 ASP A C 1
ATOM 872 O O . ASP A 1 107 ? 0.900 -10.036 7.869 1.00 96.00 107 ASP A O 1
ATOM 876 N N . LEU A 1 108 ? 1.687 -9.028 9.705 1.00 94.44 108 LEU A N 1
ATOM 877 C CA . LEU A 1 108 ? 2.881 -8.486 9.052 1.00 94.44 108 LEU A CA 1
ATOM 878 C C . LEU A 1 108 ? 3.904 -9.574 8.669 1.00 94.44 108 LEU A C 1
ATOM 880 O O . LEU A 1 108 ? 4.867 -9.277 7.956 1.00 94.44 108 LEU A O 1
ATOM 884 N N . GLY A 1 109 ? 3.709 -10.811 9.140 1.00 94.94 109 GLY A N 1
ATOM 885 C CA . GLY A 1 109 ? 4.497 -11.992 8.802 1.00 94.94 109 GLY A CA 1
ATOM 886 C C . GLY A 1 109 ? 4.018 -12.715 7.541 1.00 94.94 109 GLY A C 1
ATOM 887 O O . GLY A 1 109 ? 4.710 -13.626 7.085 1.00 94.94 109 GLY A O 1
ATOM 888 N N . ALA A 1 110 ? 2.900 -12.290 6.953 1.00 95.38 110 ALA A N 1
ATOM 889 C CA . ALA A 1 110 ? 2.344 -12.854 5.733 1.00 95.38 110 ALA A CA 1
ATOM 890 C C . ALA A 1 110 ? 2.453 -11.898 4.534 1.00 95.38 110 ALA A C 1
ATOM 892 O O . ALA A 1 110 ? 2.611 -10.676 4.654 1.00 95.38 110 ALA A O 1
ATOM 893 N N . GLU A 1 111 ? 2.343 -12.465 3.335 1.00 95.50 111 GLU A N 1
ATOM 894 C CA . GLU A 1 111 ? 2.097 -11.670 2.136 1.00 95.50 111 GLU A CA 1
ATOM 895 C C . GLU A 1 111 ? 0.655 -11.135 2.139 1.00 95.50 111 GLU A C 1
ATOM 897 O O . GLU A 1 111 ? -0.250 -11.825 2.610 1.00 95.50 111 GLU A O 1
ATOM 902 N N . PRO A 1 112 ? 0.410 -9.923 1.607 1.00 97.06 112 PRO A N 1
ATOM 903 C CA . PRO A 1 112 ? 1.347 -9.062 0.872 1.00 97.06 112 PRO A CA 1
ATOM 904 C C . PRO A 1 112 ? 2.139 -8.064 1.748 1.00 97.06 112 PRO A C 1
ATOM 906 O O . PRO A 1 112 ? 2.869 -7.221 1.222 1.00 97.06 112 PRO A O 1
ATOM 909 N N . PHE A 1 113 ? 2.000 -8.097 3.080 1.00 97.19 113 PHE A N 1
ATOM 910 C CA . PHE A 1 113 ? 2.585 -7.087 3.978 1.00 97.19 113 PHE A CA 1
ATOM 911 C C . PHE A 1 113 ? 4.115 -7.159 4.089 1.00 97.19 113 PHE A C 1
ATOM 913 O O . PHE A 1 113 ? 4.780 -6.137 4.313 1.00 97.19 113 PHE A O 1
ATOM 920 N N . GLN A 1 114 ? 4.699 -8.337 3.884 1.00 96.00 114 GLN A N 1
ATOM 921 C CA . GLN A 1 114 ? 6.152 -8.485 3.791 1.00 96.00 114 GLN A CA 1
ATOM 922 C C . GLN A 1 114 ? 6.702 -7.813 2.529 1.00 96.00 114 GLN A C 1
ATOM 924 O O . GLN A 1 114 ? 7.646 -7.023 2.619 1.00 96.00 114 GLN A O 1
ATOM 929 N N . SER A 1 115 ? 6.071 -8.029 1.372 1.00 96.19 115 SER A N 1
ATOM 930 C CA . SER A 1 115 ? 6.439 -7.329 0.136 1.00 96.19 115 SER A CA 1
ATOM 931 C C . SER A 1 115 ? 6.193 -5.822 0.214 1.00 96.19 115 SER A C 1
ATOM 933 O O . SER A 1 115 ? 7.019 -5.054 -0.272 1.00 96.19 115 SER A O 1
ATOM 935 N N . MET A 1 116 ? 5.143 -5.377 0.911 1.00 96.44 116 MET A N 1
ATOM 936 C CA . MET A 1 116 ? 4.916 -3.956 1.222 1.00 96.44 116 MET A CA 1
ATOM 937 C C . MET A 1 116 ? 6.070 -3.340 2.028 1.00 96.44 116 MET A C 1
ATOM 939 O O . MET A 1 116 ? 6.465 -2.194 1.808 1.00 96.44 116 MET A O 1
ATOM 943 N N . THR A 1 117 ? 6.640 -4.107 2.962 1.00 95.06 117 THR A N 1
ATOM 944 C CA . THR A 1 117 ? 7.788 -3.664 3.764 1.00 95.06 117 THR A CA 1
ATOM 945 C C . THR A 1 117 ? 9.043 -3.544 2.896 1.00 95.06 117 THR A C 1
ATOM 947 O O . THR A 1 117 ? 9.750 -2.541 2.993 1.00 95.06 117 THR A O 1
ATOM 950 N N . LYS A 1 118 ? 9.278 -4.497 1.979 1.00 93.19 118 LYS A N 1
ATOM 951 C CA . LYS A 1 118 ? 10.350 -4.395 0.972 1.00 93.19 118 LYS A CA 1
ATOM 952 C C . LYS A 1 118 ? 10.145 -3.189 0.048 1.00 93.19 118 LYS A C 1
ATOM 954 O O . LYS A 1 118 ? 11.094 -2.455 -0.196 1.00 93.19 118 LYS A O 1
ATOM 959 N N . LEU A 1 119 ? 8.917 -2.937 -0.410 1.00 94.25 119 LEU A N 1
ATOM 960 C CA . LEU A 1 119 ? 8.579 -1.760 -1.219 1.00 94.25 119 LEU A CA 1
ATOM 961 C C . LEU A 1 119 ? 8.883 -0.449 -0.481 1.00 94.25 119 LEU A C 1
ATOM 963 O O . LEU A 1 119 ? 9.463 0.462 -1.062 1.00 94.25 119 LEU A O 1
ATOM 967 N N . SER A 1 120 ? 8.559 -0.372 0.812 1.00 92.69 120 SER A N 1
ATOM 968 C CA . SER A 1 120 ? 8.877 0.796 1.644 1.00 92.69 120 SER A CA 1
ATOM 969 C C . SER A 1 120 ? 10.388 1.035 1.747 1.00 92.69 120 SER A C 1
ATOM 971 O O . SER A 1 120 ? 10.830 2.179 1.660 1.00 92.69 120 SER A O 1
ATOM 973 N N 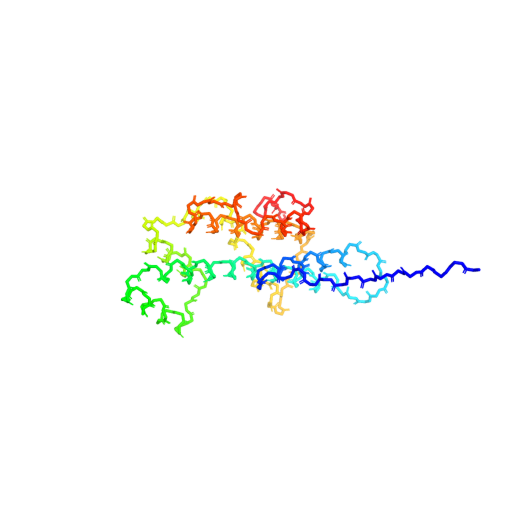. ALA A 1 121 ? 11.181 -0.033 1.890 1.00 90.62 121 ALA A N 1
ATOM 974 C CA . ALA A 1 121 ? 12.642 0.052 1.899 1.00 90.62 121 ALA A CA 1
ATOM 975 C C . ALA A 1 121 ? 13.190 0.534 0.545 1.00 90.62 121 ALA A C 1
ATOM 977 O O . ALA A 1 121 ? 13.953 1.496 0.509 1.00 90.62 121 ALA A O 1
ATOM 978 N N . LEU A 1 122 ? 12.717 -0.048 -0.563 1.00 89.75 122 LEU A N 1
ATOM 979 C CA . LEU A 1 122 ? 13.092 0.363 -1.921 1.00 89.75 122 LEU A CA 1
ATOM 980 C C . LEU A 1 122 ? 12.712 1.818 -2.221 1.00 89.75 122 LEU A C 1
ATOM 982 O O . LEU A 1 122 ? 13.456 2.515 -2.902 1.00 89.75 122 LEU A O 1
ATOM 986 N N . ARG A 1 123 ? 11.577 2.304 -1.705 1.00 90.75 123 ARG A N 1
ATOM 987 C CA . ARG A 1 123 ? 11.193 3.717 -1.810 1.00 90.75 123 ARG A CA 1
ATOM 988 C C . ARG A 1 123 ? 12.160 4.621 -1.053 1.00 90.75 123 ARG A C 1
ATOM 990 O O . ARG A 1 123 ? 12.535 5.661 -1.583 1.00 90.75 123 ARG A O 1
ATOM 997 N N . ASN A 1 124 ? 12.561 4.249 0.163 1.00 88.00 124 ASN A N 1
ATOM 998 C CA . ASN A 1 124 ? 13.540 5.031 0.922 1.00 88.00 124 ASN A CA 1
ATOM 999 C C . ASN A 1 124 ? 14.874 5.082 0.180 1.00 88.00 124 ASN A C 1
ATOM 1001 O O . ASN A 1 124 ? 15.435 6.160 0.014 1.00 88.00 124 ASN A O 1
ATOM 1005 N N . GLU A 1 125 ? 15.329 3.939 -0.339 1.00 86.25 125 GLU A N 1
ATOM 1006 C CA . GLU A 1 125 ? 16.496 3.885 -1.213 1.00 86.25 125 GLU A CA 1
ATOM 1007 C C . GLU A 1 125 ? 16.305 4.823 -2.407 1.00 86.25 125 GLU A C 1
ATOM 1009 O O . GLU A 1 125 ? 17.101 5.732 -2.559 1.00 86.25 125 GLU A O 1
ATOM 1014 N N . ALA A 1 126 ? 15.219 4.714 -3.177 1.00 85.00 126 ALA A N 1
ATOM 1015 C CA . ALA A 1 126 ? 14.965 5.519 -4.376 1.00 85.00 126 ALA A CA 1
ATOM 1016 C C . ALA A 1 126 ? 14.965 7.049 -4.166 1.00 85.00 126 ALA A C 1
ATOM 1018 O O . ALA A 1 126 ? 15.265 7.780 -5.112 1.00 85.00 126 ALA A O 1
ATOM 1019 N N . VAL A 1 127 ? 14.625 7.536 -2.967 1.00 82.44 127 VAL A N 1
ATOM 1020 C CA . VAL A 1 127 ? 14.553 8.975 -2.642 1.00 82.44 127 VAL A CA 1
ATOM 1021 C C . VAL A 1 127 ? 15.915 9.559 -2.240 1.00 82.44 127 VAL A C 1
ATOM 1023 O O . VAL A 1 127 ? 16.139 10.760 -2.394 1.00 82.44 127 VAL A O 1
ATOM 1026 N N . HIS A 1 128 ? 16.852 8.750 -1.741 1.00 75.06 128 HIS A N 1
ATOM 1027 C CA . HIS A 1 128 ? 18.155 9.254 -1.303 1.00 75.06 128 HIS A CA 1
ATOM 1028 C C . HIS A 1 128 ? 19.135 9.451 -2.477 1.00 75.06 128 HIS A C 1
ATOM 1030 O O . HIS A 1 128 ? 19.232 8.640 -3.390 1.00 75.06 128 HIS A O 1
ATOM 1036 N N . HIS A 1 129 ? 19.924 10.530 -2.450 1.00 54.62 129 HIS A N 1
ATOM 1037 C CA . HIS A 1 129 ? 20.851 10.896 -3.538 1.00 54.62 129 HIS A CA 1
ATOM 1038 C C . HIS A 1 129 ? 21.947 9.845 -3.827 1.00 54.62 129 HIS A C 1
ATOM 1040 O O . HIS A 1 129 ? 22.484 9.806 -4.930 1.00 54.62 129 HIS A O 1
ATOM 1046 N N . SER A 1 130 ? 22.267 8.983 -2.855 1.00 53.88 130 SER A N 1
ATOM 1047 C CA . SER A 1 130 ? 23.263 7.905 -2.954 1.00 53.88 130 SER A CA 1
ATOM 1048 C C . SER A 1 130 ? 22.687 6.566 -3.439 1.00 53.88 130 SER A C 1
ATOM 1050 O O . SER A 1 130 ? 23.391 5.552 -3.454 1.00 53.88 130 SER A O 1
ATOM 1052 N N . ALA A 1 131 ? 21.408 6.539 -3.820 1.00 56.31 131 ALA A N 1
ATOM 1053 C CA . ALA A 1 131 ? 20.695 5.326 -4.187 1.00 56.31 131 ALA A CA 1
ATOM 1054 C C . ALA A 1 131 ? 21.317 4.621 -5.387 1.00 56.31 131 ALA A C 1
ATOM 1056 O O . ALA A 1 131 ? 21.298 5.140 -6.511 1.00 56.31 131 ALA A O 1
ATOM 1057 N N . LYS A 1 132 ? 21.787 3.391 -5.166 1.00 58.41 132 LYS A N 1
ATOM 1058 C CA . LYS A 1 132 ? 22.093 2.467 -6.259 1.00 58.41 132 LYS A CA 1
ATOM 1059 C C . LYS A 1 132 ? 20.811 2.235 -7.058 1.00 58.41 132 LYS A C 1
ATOM 1061 O O . LYS A 1 132 ? 19.763 1.954 -6.484 1.00 58.41 132 LYS A O 1
ATOM 1066 N N . CYS A 1 133 ? 20.896 2.393 -8.378 1.00 55.25 133 CYS A N 1
ATOM 1067 C CA . CYS A 1 133 ? 19.781 2.097 -9.271 1.00 55.25 133 CYS A CA 1
ATOM 1068 C C . CYS A 1 133 ? 19.349 0.631 -9.063 1.00 55.25 133 CYS A C 1
ATOM 1070 O O . CYS A 1 133 ? 20.227 -0.243 -9.034 1.00 55.25 133 CYS A O 1
ATOM 1072 N N . PRO A 1 134 ? 18.047 0.343 -8.875 1.00 61.56 134 PRO A N 1
ATOM 1073 C CA . PRO A 1 134 ? 17.585 -1.032 -8.774 1.00 61.56 134 PRO A CA 1
ATOM 1074 C C . PRO A 1 134 ? 17.956 -1.795 -10.051 1.00 61.56 134 PRO A C 1
ATOM 1076 O O . PRO A 1 134 ? 17.722 -1.319 -11.158 1.00 61.56 134 PRO A O 1
ATOM 1079 N N . LYS A 1 135 ? 18.584 -2.965 -9.898 1.00 56.59 135 LYS A N 1
ATOM 1080 C CA . LYS A 1 135 ? 19.255 -3.685 -10.996 1.00 56.59 135 LYS A CA 1
ATOM 1081 C C . LYS A 1 135 ? 18.314 -4.445 -11.950 1.00 56.59 135 LYS A C 1
ATOM 1083 O O . LYS A 1 135 ? 18.798 -5.028 -12.914 1.00 56.59 135 LYS A O 1
ATOM 1088 N N . SER A 1 136 ? 17.003 -4.455 -11.707 1.00 59.53 136 SER A N 1
ATOM 1089 C CA . SER A 1 136 ? 16.007 -5.211 -12.483 1.00 59.53 136 SER A CA 1
ATOM 1090 C C . SER A 1 136 ? 14.724 -4.403 -12.715 1.00 59.53 136 SER A C 1
ATOM 1092 O O . SER A 1 136 ? 14.487 -3.401 -12.037 1.00 59.53 136 SER A O 1
ATOM 1094 N N . ASP A 1 137 ? 13.891 -4.832 -13.673 1.00 69.06 137 ASP A N 1
ATOM 1095 C CA . ASP A 1 137 ? 12.568 -4.251 -13.962 1.00 69.06 137 ASP A CA 1
ATOM 1096 C C . ASP A 1 137 ? 11.567 -4.563 -12.828 1.00 69.06 137 ASP A C 1
ATOM 1098 O O . ASP A 1 137 ? 10.644 -5.372 -12.935 1.00 69.06 137 ASP A O 1
ATOM 1102 N N . LEU A 1 138 ? 11.813 -3.955 -11.664 1.00 87.81 138 LEU A N 1
ATOM 1103 C CA . LEU A 1 138 ? 11.010 -4.092 -10.450 1.00 87.81 138 LEU A CA 1
ATOM 1104 C C . LEU A 1 138 ? 9.664 -3.378 -10.563 1.00 87.81 138 LEU A C 1
ATOM 1106 O O . LEU A 1 138 ? 8.801 -3.592 -9.713 1.00 87.81 138 LEU A O 1
ATOM 1110 N N . GLY A 1 139 ? 9.488 -2.519 -11.566 1.00 91.69 139 GLY A N 1
ATOM 1111 C CA . GLY A 1 139 ? 8.374 -1.588 -11.647 1.00 91.69 139 GLY A CA 1
ATOM 1112 C C . GLY A 1 139 ? 7.013 -2.281 -11.687 1.00 91.69 139 GLY A C 1
ATOM 1113 O O . GLY A 1 139 ? 6.134 -1.975 -10.880 1.00 91.69 139 GLY A O 1
ATOM 1114 N N . GLU A 1 140 ? 6.866 -3.293 -12.542 1.00 94.00 140 GLU A N 1
ATOM 1115 C CA . GLU A 1 140 ? 5.633 -4.087 -12.632 1.00 94.00 140 GLU A CA 1
ATOM 1116 C C . GLU A 1 140 ? 5.317 -4.819 -11.325 1.00 94.00 140 GLU A C 1
ATOM 1118 O O . GLU A 1 140 ? 4.167 -4.895 -10.897 1.00 94.00 140 GLU A O 1
ATOM 1123 N N . SER A 1 141 ? 6.342 -5.331 -10.651 1.00 94.56 141 SER A N 1
ATOM 1124 C CA . SER A 1 141 ? 6.170 -6.071 -9.400 1.00 94.56 141 SER A CA 1
ATOM 1125 C C . SER A 1 141 ? 5.950 -5.146 -8.204 1.00 94.56 141 SER A C 1
ATOM 1127 O O . SER A 1 141 ? 5.264 -5.523 -7.253 1.00 94.56 141 SER A O 1
ATOM 1129 N N . ALA A 1 142 ? 6.461 -3.915 -8.255 1.00 95.75 142 ALA A N 1
ATOM 1130 C CA . ALA A 1 142 ? 6.144 -2.855 -7.307 1.00 95.75 142 ALA A CA 1
ATOM 1131 C C . ALA A 1 142 ? 4.678 -2.434 -7.424 1.00 95.75 142 ALA A C 1
ATOM 1133 O O . ALA A 1 142 ? 3.990 -2.381 -6.405 1.00 95.75 142 ALA A O 1
ATOM 1134 N N . LEU A 1 143 ? 4.182 -2.229 -8.649 1.00 97.12 143 LEU A N 1
ATOM 1135 C CA . LEU A 1 143 ? 2.767 -1.961 -8.901 1.00 97.12 143 LEU A CA 1
ATOM 1136 C C . LEU A 1 143 ? 1.883 -3.141 -8.469 1.00 97.12 143 LEU A C 1
ATOM 1138 O O . LEU A 1 143 ? 0.874 -2.947 -7.797 1.00 97.12 143 LEU A O 1
ATOM 1142 N N . TYR A 1 144 ? 2.268 -4.376 -8.794 1.00 97.50 144 TYR A N 1
ATOM 1143 C CA . TYR A 1 144 ? 1.521 -5.555 -8.352 1.00 97.50 144 TYR A CA 1
ATOM 1144 C C . TYR A 1 144 ? 1.472 -5.650 -6.822 1.00 97.50 144 TYR A C 1
ATOM 1146 O O . TYR A 1 144 ? 0.407 -5.828 -6.233 1.00 97.50 144 TYR A O 1
ATOM 1154 N N . THR A 1 145 ? 2.618 -5.454 -6.164 1.00 97.88 145 THR A N 1
ATOM 1155 C CA . THR A 1 145 ? 2.708 -5.428 -4.700 1.00 97.88 145 THR A CA 1
ATOM 1156 C C . THR A 1 145 ? 1.811 -4.345 -4.114 1.00 97.88 145 THR A C 1
ATOM 1158 O O . THR A 1 145 ? 1.074 -4.630 -3.177 1.00 97.88 145 THR A O 1
ATOM 1161 N N . SER A 1 146 ? 1.812 -3.128 -4.665 1.00 98.12 146 SER A N 1
ATOM 1162 C CA . SER A 1 146 ? 0.974 -2.049 -4.139 1.00 98.12 146 SER A CA 1
ATOM 1163 C C . SER A 1 146 ? -0.519 -2.340 -4.294 1.00 98.12 146 SER A C 1
ATOM 1165 O O . SER A 1 146 ? -1.283 -2.058 -3.368 1.00 98.12 146 SER A O 1
ATOM 1167 N N . ILE A 1 147 ? -0.940 -2.956 -5.405 1.00 98.25 147 ILE A N 1
ATOM 1168 C CA . ILE A 1 147 ? -2.323 -3.400 -5.632 1.00 98.25 147 ILE A CA 1
ATOM 1169 C C . ILE A 1 147 ? -2.726 -4.459 -4.603 1.00 98.25 147 ILE A C 1
ATOM 1171 O O . ILE A 1 147 ? -3.751 -4.300 -3.938 1.00 98.25 147 ILE A O 1
ATOM 1175 N N . GLU A 1 148 ? -1.930 -5.516 -4.440 1.00 98.25 148 GLU A N 1
ATOM 1176 C CA . GLU A 1 148 ? -2.245 -6.608 -3.513 1.00 98.25 148 GLU A CA 1
ATOM 1177 C C . GLU A 1 148 ? -2.201 -6.140 -2.051 1.00 98.25 148 GLU A C 1
ATOM 1179 O O . GLU A 1 148 ? -3.107 -6.450 -1.279 1.00 98.25 148 GLU A O 1
ATOM 1184 N N . SER A 1 149 ? -1.222 -5.317 -1.665 1.00 98.12 149 SER A N 1
ATOM 1185 C CA . SER A 1 149 ? -1.175 -4.706 -0.330 1.00 98.12 149 SER A CA 1
ATOM 1186 C C . SER A 1 149 ? -2.375 -3.801 -0.072 1.00 98.12 149 SER A C 1
ATOM 1188 O O . SER A 1 149 ? -2.989 -3.893 0.987 1.00 98.12 149 SER A O 1
ATOM 1190 N N . SER A 1 150 ? -2.762 -2.971 -1.044 1.00 98.12 150 SER A N 1
ATOM 1191 C CA . SER A 1 150 ? -3.955 -2.122 -0.928 1.00 98.12 150 SER A CA 1
ATOM 1192 C C . SER A 1 150 ? -5.232 -2.953 -0.810 1.00 98.12 150 SER A C 1
ATOM 1194 O O . SER A 1 150 ? -6.123 -2.590 -0.043 1.00 98.12 150 SER A O 1
ATOM 1196 N N . ARG A 1 151 ? -5.310 -4.091 -1.513 1.00 97.75 151 ARG A N 1
ATOM 1197 C CA . ARG A 1 151 ? -6.404 -5.055 -1.365 1.00 97.75 151 ARG A CA 1
ATOM 1198 C C . ARG A 1 151 ? -6.468 -5.616 0.050 1.00 97.75 151 ARG A C 1
ATOM 1200 O O . ARG A 1 151 ? -7.521 -5.519 0.670 1.00 97.75 151 ARG A O 1
ATOM 1207 N N . ALA A 1 152 ? -5.359 -6.139 0.569 1.00 97.44 152 ALA A N 1
ATOM 1208 C CA . ALA A 1 152 ? -5.309 -6.717 1.912 1.00 97.44 152 ALA A CA 1
ATOM 1209 C C . ALA A 1 152 ? -5.652 -5.687 3.001 1.00 97.44 152 ALA A C 1
ATOM 1211 O O . ALA A 1 152 ? -6.382 -5.995 3.941 1.00 97.44 152 ALA A O 1
ATOM 1212 N N . ILE A 1 153 ? -5.180 -4.444 2.849 1.00 97.75 153 ILE A N 1
ATOM 1213 C CA . ILE A 1 153 ? -5.564 -3.322 3.714 1.00 97.75 153 ILE A CA 1
ATOM 1214 C C . ILE A 1 153 ? -7.074 -3.092 3.637 1.00 97.75 153 ILE A C 1
ATOM 1216 O O . ILE A 1 153 ? -7.738 -3.038 4.666 1.00 97.75 153 ILE A O 1
ATOM 1220 N N . TYR A 1 154 ? -7.628 -2.960 2.431 1.00 97.25 154 TYR A N 1
ATOM 1221 C CA . TYR A 1 154 ? -9.054 -2.711 2.243 1.00 97.25 154 TYR A CA 1
ATOM 1222 C C . TYR A 1 154 ? -9.915 -3.809 2.872 1.00 97.25 154 TYR A C 1
ATOM 1224 O O . TYR A 1 154 ? -10.829 -3.504 3.633 1.00 97.25 154 TYR A O 1
ATOM 1232 N N . GLU A 1 155 ? -9.607 -5.074 2.596 1.00 96.12 155 GLU A N 1
ATOM 1233 C CA . GLU A 1 155 ? -10.355 -6.228 3.109 1.00 96.12 155 GLU A CA 1
ATOM 1234 C C . GLU A 1 155 ? -10.318 -6.325 4.631 1.00 96.12 155 GLU A C 1
ATOM 1236 O O . GLU A 1 155 ? -11.293 -6.747 5.243 1.00 96.12 155 GLU A O 1
ATOM 1241 N N . HIS A 1 156 ? -9.230 -5.885 5.259 1.00 96.56 156 HIS A N 1
ATOM 1242 C CA . HIS A 1 156 ? -9.136 -5.875 6.712 1.00 96.56 156 HIS A CA 1
ATOM 1243 C C . HIS A 1 156 ? -10.136 -4.913 7.372 1.00 96.56 156 HIS A C 1
ATOM 1245 O O . HIS A 1 156 ? -10.672 -5.223 8.432 1.00 96.56 156 HIS A O 1
ATOM 1251 N N . PHE A 1 157 ? -10.398 -3.756 6.756 1.00 95.56 157 PHE A N 1
ATOM 1252 C CA . PHE A 1 157 ? -11.310 -2.741 7.300 1.00 95.56 157 PHE A CA 1
ATOM 1253 C C . PHE A 1 157 ? -12.752 -2.860 6.783 1.00 95.56 157 PHE A C 1
ATOM 1255 O O . PHE A 1 157 ? -13.642 -2.184 7.300 1.00 95.56 157 PHE A O 1
ATOM 1262 N N . ASN A 1 158 ? -13.000 -3.683 5.758 1.00 93.75 158 ASN A N 1
ATOM 1263 C CA . ASN A 1 158 ? -14.290 -3.759 5.072 1.00 93.75 158 ASN A CA 1
ATOM 1264 C C . ASN A 1 158 ? -14.788 -5.213 4.999 1.00 93.75 158 ASN A C 1
ATOM 1266 O O . ASN A 1 158 ? -14.286 -5.980 4.173 1.00 93.75 158 ASN A O 1
ATOM 1270 N N . PRO A 1 159 ? -15.814 -5.583 5.791 1.00 85.75 159 PRO A N 1
ATOM 1271 C CA . PRO A 1 159 ? -16.386 -6.933 5.797 1.00 85.75 159 PRO A CA 1
ATOM 1272 C C . PRO A 1 159 ? -16.928 -7.395 4.438 1.00 85.75 159 PRO A C 1
ATOM 1274 O O . PRO A 1 159 ? -16.848 -8.577 4.116 1.00 85.75 159 PRO A O 1
ATOM 1277 N N . ASP A 1 160 ? -17.422 -6.463 3.614 1.00 86.88 160 ASP A N 1
ATOM 1278 C CA . ASP A 1 160 ? -17.949 -6.752 2.271 1.00 86.88 160 ASP A CA 1
ATOM 1279 C C . ASP A 1 160 ? -16.854 -7.161 1.263 1.00 86.88 160 ASP A C 1
ATOM 1281 O O . ASP A 1 160 ? -17.152 -7.591 0.141 1.00 86.88 160 ASP A O 1
ATOM 1285 N N . GLY A 1 161 ? -15.582 -7.032 1.657 1.00 90.12 161 GLY A N 1
ATOM 1286 C CA . GLY A 1 161 ? -14.411 -7.506 0.930 1.00 90.12 161 GLY A CA 1
ATOM 1287 C C . GLY A 1 161 ? -14.099 -6.747 -0.364 1.00 90.12 161 GLY A C 1
ATOM 1288 O O . GLY A 1 161 ? -14.831 -5.878 -0.830 1.00 90.12 161 GLY A O 1
ATOM 1289 N N . TRP A 1 162 ? -12.984 -7.091 -1.012 1.00 91.81 162 TRP A N 1
ATOM 1290 C CA . TRP A 1 162 ? -12.525 -6.383 -2.213 1.00 91.81 162 TRP A CA 1
ATOM 1291 C C . TRP A 1 162 ? -13.437 -6.567 -3.429 1.00 91.81 162 TRP A C 1
ATOM 1293 O O . TRP A 1 162 ? -13.497 -5.703 -4.308 1.00 91.81 162 TRP A O 1
ATOM 1303 N N . LYS A 1 163 ? -14.135 -7.706 -3.515 1.00 89.44 163 LYS A N 1
ATOM 1304 C CA . LYS A 1 163 ? -14.953 -8.074 -4.683 1.00 89.44 163 LYS A CA 1
ATOM 1305 C C . LYS A 1 163 ? -16.100 -7.094 -4.933 1.00 89.44 163 LYS A C 1
ATOM 1307 O O . LYS A 1 163 ? -16.442 -6.876 -6.094 1.00 89.44 163 LYS A O 1
ATOM 1312 N N . SER A 1 164 ? -16.649 -6.517 -3.867 1.00 87.88 164 SER A N 1
ATOM 1313 C CA . SER A 1 164 ? -17.701 -5.498 -3.897 1.00 87.88 164 SER A CA 1
ATOM 1314 C C . SER A 1 164 ? -17.142 -4.073 -4.021 1.00 87.88 164 SER A C 1
ATOM 1316 O O . SER A 1 164 ? -17.899 -3.129 -4.238 1.00 87.88 164 SER A O 1
ATOM 1318 N N . SER A 1 165 ? -15.818 -3.899 -3.934 1.00 90.62 165 SER A N 1
ATOM 1319 C CA . SER A 1 165 ? -15.199 -2.578 -3.930 1.00 90.62 165 SER A CA 1
ATOM 1320 C C . SER A 1 165 ? -15.284 -1.878 -5.289 1.00 90.62 165 SER A C 1
ATOM 1322 O O . SER A 1 165 ? -15.065 -2.457 -6.360 1.00 90.62 165 SER A O 1
ATOM 1324 N N . GLN A 1 166 ? -15.473 -0.562 -5.233 1.00 89.44 166 GLN A N 1
ATOM 1325 C CA . GLN A 1 166 ? -15.376 0.330 -6.390 1.00 89.44 166 GLN A CA 1
ATOM 1326 C C . GLN A 1 166 ? -13.983 0.343 -7.045 1.00 89.44 166 GLN A C 1
ATOM 1328 O O . GLN A 1 166 ? -13.856 0.723 -8.206 1.00 89.44 166 GLN A O 1
ATOM 1333 N N . TYR A 1 167 ? -12.934 -0.097 -6.339 1.00 93.56 167 TYR A N 1
ATOM 1334 C CA . TYR A 1 167 ? -11.564 -0.131 -6.859 1.00 93.56 167 TYR A CA 1
ATOM 1335 C C . TYR A 1 167 ? -11.346 -1.235 -7.895 1.00 93.56 167 TYR A C 1
ATOM 1337 O O . TYR A 1 167 ? -10.446 -1.136 -8.731 1.00 93.56 167 TYR A O 1
ATOM 1345 N N . ARG A 1 168 ? -12.199 -2.268 -7.904 1.00 92.69 168 ARG A N 1
ATOM 1346 C CA . ARG A 1 168 ? -12.071 -3.421 -8.803 1.00 92.69 168 ARG A CA 1
ATOM 1347 C C . ARG A 1 168 ? -12.053 -3.026 -10.281 1.00 92.69 168 ARG A C 1
ATOM 1349 O O . ARG A 1 168 ? -11.258 -3.578 -11.042 1.00 92.69 168 ARG A O 1
ATOM 1356 N N . LYS A 1 169 ? -12.899 -2.073 -10.697 1.00 92.69 169 LYS A N 1
ATOM 1357 C CA . LYS A 1 169 ? -12.941 -1.610 -12.098 1.00 92.69 169 LYS A CA 1
ATOM 1358 C C . LYS A 1 169 ? -11.637 -0.919 -12.512 1.00 92.69 169 LYS A C 1
ATOM 1360 O O . LYS A 1 169 ? -11.177 -1.118 -13.633 1.00 92.69 169 LYS A O 1
ATOM 1365 N N . PHE A 1 170 ? -11.016 -0.181 -11.592 1.00 94.06 170 PHE A N 1
ATOM 1366 C CA . PHE A 1 170 ? -9.761 0.525 -11.836 1.00 94.06 170 PHE A CA 1
ATOM 1367 C C . PHE A 1 170 ? -8.578 -0.433 -11.892 1.00 94.06 170 PHE A C 1
ATOM 1369 O O . PHE A 1 170 ? -7.792 -0.355 -12.830 1.00 94.06 170 PHE A O 1
ATOM 1376 N N . VAL A 1 171 ? -8.505 -1.403 -10.974 1.00 95.19 171 VAL A N 1
ATOM 1377 C CA . VAL A 1 171 ? -7.469 -2.447 -11.023 1.00 95.19 171 VAL A CA 1
ATOM 1378 C C . VAL A 1 171 ? -7.551 -3.251 -12.310 1.00 95.19 171 VAL A C 1
ATOM 1380 O O . VAL A 1 171 ? -6.523 -3.514 -12.914 1.00 95.19 171 VAL A O 1
ATOM 1383 N N . LYS A 1 172 ? -8.753 -3.580 -12.798 1.00 93.69 172 LYS A N 1
ATOM 1384 C CA . LYS A 1 172 ? -8.894 -4.265 -14.092 1.00 93.69 172 LYS A CA 1
ATOM 1385 C C . LYS A 1 172 ? -8.316 -3.445 -15.254 1.00 93.69 172 LYS A C 1
ATOM 1387 O O . LYS A 1 172 ? -7.767 -4.026 -16.183 1.00 93.69 172 LYS A O 1
ATOM 1392 N N . LYS A 1 173 ? -8.466 -2.119 -15.217 1.00 93.75 173 LYS A N 1
ATOM 1393 C CA . LYS A 1 173 ? -8.027 -1.206 -16.281 1.00 93.75 173 LYS A CA 1
ATOM 1394 C C . LYS A 1 173 ? -6.526 -0.909 -16.234 1.00 93.75 173 LYS A C 1
ATOM 1396 O O . LYS A 1 173 ? -5.904 -0.815 -17.282 1.00 93.75 173 LYS A O 1
ATOM 1401 N N . TYR A 1 174 ? -5.964 -0.764 -15.037 1.00 94.88 174 TYR A N 1
ATOM 1402 C CA . TYR A 1 174 ? -4.595 -0.291 -14.807 1.00 94.88 174 TYR A CA 1
ATOM 1403 C C . TYR A 1 174 ? -3.723 -1.343 -14.108 1.00 94.88 174 TYR A C 1
ATOM 1405 O O . TYR A 1 174 ? -2.862 -1.004 -13.299 1.00 94.88 174 TYR A O 1
ATOM 1413 N N . ASN A 1 175 ? -3.982 -2.627 -14.366 1.00 94.69 175 ASN A N 1
ATOM 1414 C CA . ASN A 1 175 ? -3.307 -3.709 -13.659 1.00 94.69 175 ASN A CA 1
ATOM 1415 C C . ASN A 1 175 ? -1.795 -3.732 -13.940 1.00 94.69 175 ASN A C 1
ATOM 1417 O O . ASN A 1 175 ? -1.322 -3.273 -14.985 1.00 94.69 175 ASN A O 1
ATOM 1421 N N . ALA A 1 176 ? -1.047 -4.345 -13.026 1.00 93.75 176 ALA A N 1
ATOM 1422 C CA . ALA A 1 176 ? 0.311 -4.772 -13.322 1.00 93.75 176 ALA A CA 1
ATOM 1423 C C . ALA A 1 176 ? 0.304 -5.882 -14.387 1.00 93.75 176 ALA A C 1
ATOM 1425 O O . ALA A 1 176 ? -0.612 -6.708 -14.442 1.00 93.75 176 ALA A O 1
ATOM 1426 N N . LYS A 1 177 ? 1.344 -5.906 -15.225 1.00 92.62 177 LYS A N 1
ATOM 1427 C CA . LYS A 1 177 ? 1.621 -7.000 -16.171 1.00 92.62 177 LYS A CA 1
ATOM 1428 C C . LYS A 1 177 ? 2.259 -8.193 -15.450 1.00 92.62 177 LYS A C 1
ATOM 1430 O O . LYS A 1 177 ? 2.092 -9.331 -15.876 1.00 92.62 177 LYS A O 1
ATOM 1435 N N . SER A 1 178 ? 2.962 -7.930 -14.347 1.00 88.81 178 SER A N 1
ATOM 1436 C CA . SER A 1 178 ? 3.498 -8.942 -13.432 1.00 88.81 178 SER A CA 1
ATOM 1437 C C . SER A 1 178 ? 2.437 -9.408 -12.433 1.00 88.81 178 SER A C 1
ATOM 1439 O O . SER A 1 178 ? 1.606 -8.621 -11.983 1.00 88.81 178 SER A O 1
ATOM 1441 N N . SER A 1 179 ? 2.518 -10.677 -12.033 1.00 92.00 179 SER A N 1
ATOM 1442 C CA . SER A 1 179 ? 1.798 -11.247 -10.884 1.00 92.00 179 SER A CA 1
ATOM 1443 C C . SER A 1 179 ? 2.744 -11.632 -9.738 1.00 92.00 179 SER A C 1
ATOM 1445 O O . SER A 1 179 ? 2.410 -12.457 -8.881 1.00 92.00 179 SER A O 1
ATOM 1447 N N . THR A 1 180 ? 3.960 -11.086 -9.746 1.00 93.25 180 THR A N 1
ATOM 1448 C CA . THR A 1 180 ? 5.025 -11.422 -8.801 1.00 93.25 180 THR A CA 1
ATOM 1449 C C . THR A 1 180 ? 5.136 -10.340 -7.738 1.00 93.25 180 THR A C 1
ATOM 1451 O O . THR A 1 180 ? 5.339 -9.165 -8.033 1.00 93.25 180 THR A O 1
ATOM 1454 N N . LEU A 1 181 ? 5.011 -10.739 -6.473 1.00 93.56 181 LEU A N 1
ATOM 1455 C CA . LEU A 1 181 ? 5.251 -9.853 -5.337 1.00 93.56 181 LEU A CA 1
ATOM 1456 C C . LEU A 1 181 ? 6.745 -9.529 -5.208 1.00 93.56 181 LEU A C 1
ATOM 1458 O O . LEU A 1 181 ? 7.592 -10.397 -5.419 1.00 93.56 181 LEU A O 1
ATOM 1462 N N . LEU A 1 182 ? 7.071 -8.303 -4.791 1.00 90.50 182 LEU A N 1
ATOM 1463 C CA . LEU A 1 182 ? 8.448 -7.797 -4.729 1.00 90.50 182 LEU A CA 1
ATOM 1464 C C . LEU A 1 182 ? 9.393 -8.673 -3.908 1.00 90.50 182 LEU A C 1
ATOM 1466 O O . LEU A 1 182 ? 10.577 -8.772 -4.238 1.00 90.50 182 LEU A O 1
ATOM 1470 N N . ARG A 1 183 ? 8.916 -9.308 -2.831 1.00 88.19 183 ARG A N 1
ATOM 1471 C CA . ARG A 1 183 ? 9.764 -10.184 -2.014 1.00 88.19 183 ARG A CA 1
ATOM 1472 C C . ARG A 1 183 ? 10.284 -11.389 -2.798 1.00 88.19 183 ARG A C 1
ATOM 1474 O O . ARG A 1 183 ? 11.403 -11.810 -2.537 1.00 88.19 183 ARG A O 1
ATOM 1481 N N . LYS A 1 184 ? 9.508 -11.890 -3.762 1.00 85.81 184 LYS A N 1
ATOM 1482 C CA . LYS A 1 184 ? 9.853 -13.052 -4.595 1.00 85.81 184 LYS A CA 1
ATOM 1483 C C . LYS A 1 184 ? 10.845 -12.728 -5.715 1.00 85.81 184 LYS A C 1
ATOM 1485 O O . LYS A 1 184 ? 11.258 -13.634 -6.423 1.00 85.81 184 LYS A O 1
ATOM 1490 N N . ILE A 1 185 ? 11.209 -11.457 -5.886 1.00 81.00 185 ILE A N 1
ATOM 1491 C CA . ILE A 1 185 ? 12.283 -11.063 -6.795 1.00 81.00 185 ILE A CA 1
ATOM 1492 C C . ILE A 1 185 ? 13.600 -11.139 -6.030 1.00 81.00 185 ILE A C 1
ATOM 1494 O O . ILE A 1 185 ? 13.830 -10.346 -5.109 1.00 81.00 185 ILE A O 1
ATOM 1498 N N . GLU A 1 186 ? 14.422 -12.118 -6.397 1.00 59.94 186 GLU A N 1
ATOM 1499 C CA . GLU A 1 186 ? 15.807 -12.239 -5.946 1.00 59.94 186 GLU A CA 1
ATOM 1500 C C . GLU A 1 186 ? 16.648 -11.090 -6.528 1.00 59.94 186 GLU A C 1
ATOM 1502 O O . GLU A 1 186 ? 16.396 -10.627 -7.643 1.00 59.94 186 GLU A O 1
ATOM 1507 N N . ASN A 1 187 ? 17.587 -10.582 -5.724 1.00 52.19 187 ASN A N 1
ATOM 1508 C CA . ASN A 1 187 ? 18.529 -9.528 -6.116 1.00 52.19 187 ASN A CA 1
ATOM 1509 C C . ASN A 1 187 ? 19.704 -10.097 -6.907 1.00 52.19 187 ASN A C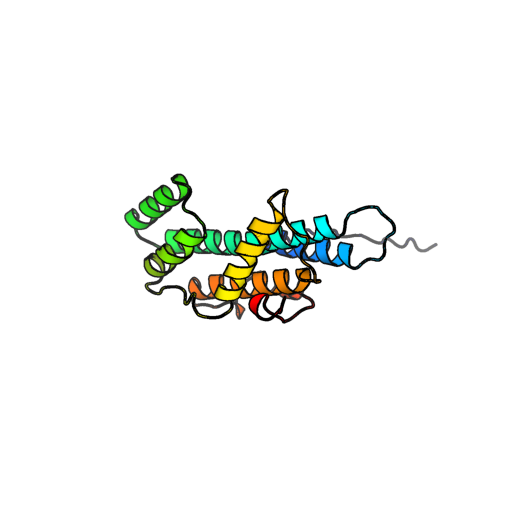 1
ATOM 1511 O O . ASN A 1 187 ? 20.212 -11.155 -6.476 1.00 52.19 187 ASN A O 1
#

pLDDT: mean 86.27, std 16.24, range [37.03, 98.25]